Protein AF-A0A9D7S2J0-F1 (afdb_monomer_lite)

Secondary structure (DSSP, 8-state):
-HHHHHHHHHHHHHHHSS---SSHHHHHHHHHHHHHHHTT-SS--HHHHHHHHHHHHHHHHHHH--EEEEETTEEEEEEETTEEE-HHHHHHHHHHHTTGGG--HHHHHHHHHHHHHHHHHHHHHT----------PPPPPPPPP--S--PPPPPP-HHHHHHHHHHHHHHHHHHHH--HHHHHTTPPPPPTT--TTSTTHHHHHTHHHHHHH-----EEEEEE-GGGGS--SS---EEEEE---GGGTT-HHHHHHHHHHHHHHHTS------TT-----

Radius of gyration: 26.83 Å; chains: 1; bounding box: 64×54×73 Å

pLDDT: mean 85.38, std 17.08, range [31.39, 98.31]

Structure (mmCIF, N/CA/C/O backbone):
data_AF-A0A9D7S2J0-F1
#
_entry.id   AF-A0A9D7S2J0-F1
#
loop_
_atom_site.group_PDB
_atom_site.id
_atom_site.type_symbol
_atom_site.label_atom_id
_atom_site.label_alt_id
_atom_site.label_comp_id
_atom_site.label_asym_id
_atom_site.label_entity_id
_atom_site.label_seq_id
_atom_site.pdbx_PDB_ins_code
_atom_site.Cartn_x
_atom_site.Cartn_y
_atom_site.Cartn_z
_atom_site.occupancy
_atom_site.B_iso_or_equiv
_atom_site.auth_seq_id
_atom_site.auth_comp_id
_atom_site.auth_asym_id
_atom_site.auth_atom_id
_atom_site.pdbx_PDB_model_num
ATOM 1 N N . MET A 1 1 ? 21.327 -16.658 -13.630 1.00 93.31 1 MET A N 1
ATOM 2 C CA . MET A 1 1 ? 20.469 -15.521 -13.223 1.00 93.31 1 MET A CA 1
ATOM 3 C C . MET A 1 1 ? 19.115 -15.512 -13.921 1.00 93.31 1 MET A C 1
ATOM 5 O O . MET A 1 1 ? 18.129 -15.547 -13.208 1.00 93.31 1 MET A O 1
ATOM 9 N N . ALA A 1 2 ? 19.028 -15.544 -15.259 1.00 91.69 2 ALA A N 1
ATOM 10 C CA . ALA A 1 2 ? 17.732 -15.547 -15.961 1.00 91.69 2 ALA A CA 1
ATOM 11 C C . ALA A 1 2 ? 16.779 -16.682 -15.521 1.00 91.69 2 ALA A C 1
ATOM 13 O O . ALA A 1 2 ? 15.632 -16.415 -15.193 1.00 91.69 2 ALA A O 1
ATOM 14 N N . ALA A 1 3 ? 17.272 -17.924 -15.410 1.00 95.38 3 ALA A N 1
ATOM 15 C CA . ALA A 1 3 ? 16.466 -19.048 -14.912 1.00 95.38 3 ALA A CA 1
ATOM 16 C C . ALA A 1 3 ? 15.919 -18.810 -13.491 1.00 95.38 3 ALA A C 1
ATOM 18 O O . ALA A 1 3 ? 14.753 -19.051 -13.227 1.00 95.38 3 ALA A O 1
ATOM 19 N N . MET A 1 4 ? 16.731 -18.240 -12.597 1.00 95.00 4 MET A N 1
ATOM 20 C CA . MET A 1 4 ? 16.315 -17.916 -11.228 1.00 95.00 4 MET A CA 1
ATOM 21 C C . MET A 1 4 ? 15.268 -16.796 -11.180 1.00 95.00 4 MET A C 1
ATOM 23 O O . MET A 1 4 ? 14.369 -16.837 -10.345 1.00 95.00 4 MET A O 1
ATOM 27 N N . ALA A 1 5 ? 15.375 -15.804 -12.070 1.00 94.31 5 ALA A N 1
ATOM 28 C CA . ALA A 1 5 ? 14.368 -14.758 -12.209 1.00 94.31 5 ALA A CA 1
ATOM 29 C C . ALA A 1 5 ? 13.035 -15.340 -12.704 1.00 94.31 5 ALA A C 1
ATOM 31 O O . ALA A 1 5 ? 11.977 -14.969 -12.205 1.00 94.31 5 ALA A O 1
ATOM 32 N N . GLU A 1 6 ? 13.086 -16.283 -13.643 1.00 96.12 6 GLU A N 1
ATOM 33 C CA . GLU A 1 6 ? 11.915 -17.002 -14.145 1.00 96.12 6 GLU A CA 1
ATOM 34 C C . GLU A 1 6 ? 11.274 -17.887 -13.065 1.00 96.12 6 GLU A C 1
ATOM 36 O O . GLU A 1 6 ? 10.067 -17.812 -12.848 1.00 96.12 6 GLU A O 1
ATOM 41 N N . ASP A 1 7 ? 12.073 -18.656 -12.322 1.00 96.44 7 ASP A N 1
ATOM 42 C CA . ASP A 1 7 ? 11.590 -19.488 -11.215 1.00 96.44 7 ASP A CA 1
ATOM 43 C C . ASP A 1 7 ? 10.928 -18.643 -10.121 1.00 96.44 7 ASP A C 1
ATOM 45 O O . ASP A 1 7 ? 9.863 -18.999 -9.611 1.00 96.44 7 ASP A O 1
ATOM 49 N N . PHE A 1 8 ? 11.524 -17.495 -9.781 1.00 96.62 8 PHE A N 1
ATOM 50 C CA . PHE A 1 8 ? 10.932 -16.561 -8.826 1.00 96.62 8 PHE A CA 1
ATOM 51 C C . PHE A 1 8 ? 9.618 -15.974 -9.351 1.00 96.62 8 PHE A C 1
ATOM 53 O O . PHE A 1 8 ? 8.646 -15.916 -8.603 1.00 96.62 8 PHE A O 1
ATOM 60 N N . ARG A 1 9 ? 9.551 -15.585 -10.632 1.00 96.38 9 ARG A N 1
ATOM 61 C CA . ARG A 1 9 ? 8.317 -15.071 -11.249 1.00 96.38 9 ARG A CA 1
ATOM 62 C C . ARG A 1 9 ? 7.202 -16.111 -11.263 1.00 96.38 9 ARG A C 1
ATOM 64 O O . ARG A 1 9 ? 6.078 -15.767 -10.919 1.00 96.38 9 ARG A O 1
ATOM 71 N N . ARG A 1 10 ? 7.510 -17.375 -11.563 1.00 96.25 10 ARG A N 1
ATOM 72 C CA . ARG A 1 10 ? 6.535 -18.477 -11.498 1.00 96.25 10 ARG A CA 1
ATOM 73 C C . ARG A 1 10 ? 6.043 -18.728 -10.080 1.00 96.25 10 ARG A C 1
ATOM 75 O O . ARG A 1 10 ? 4.847 -18.900 -9.877 1.00 96.25 10 ARG A O 1
ATOM 82 N N . ALA A 1 11 ? 6.945 -18.731 -9.099 1.00 94.19 11 ALA A N 1
ATOM 83 C CA . ALA A 1 11 ? 6.562 -18.871 -7.697 1.00 94.19 11 ALA A CA 1
ATOM 84 C C . ALA A 1 11 ? 5.676 -17.700 -7.237 1.00 94.19 11 ALA A C 1
ATOM 86 O O . ALA A 1 11 ? 4.666 -17.914 -6.572 1.00 94.19 11 ALA A O 1
ATOM 87 N N . PHE A 1 12 ? 6.021 -16.477 -7.645 1.00 93.31 12 PHE A N 1
ATOM 88 C CA . PHE A 1 12 ? 5.246 -15.271 -7.372 1.00 93.31 12 PHE A CA 1
ATOM 89 C C . PHE A 1 12 ? 3.852 -15.321 -8.014 1.00 93.31 12 PHE A C 1
ATOM 91 O O . PHE A 1 12 ? 2.860 -15.065 -7.334 1.00 93.31 12 PHE A O 1
ATOM 98 N N . GLU A 1 13 ? 3.757 -15.699 -9.291 1.00 93.62 13 GLU A N 1
ATOM 99 C CA . GLU A 1 13 ? 2.486 -15.843 -10.011 1.00 93.62 13 GLU A CA 1
ATOM 100 C C . GLU A 1 13 ? 1.613 -16.938 -9.391 1.00 93.62 13 GLU A C 1
ATOM 102 O O . GLU A 1 13 ? 0.425 -16.721 -9.165 1.00 93.62 13 GLU A O 1
ATOM 107 N N . ALA A 1 14 ? 2.203 -18.079 -9.025 1.00 93.69 14 ALA A N 1
ATOM 108 C CA . ALA A 1 14 ? 1.492 -19.154 -8.340 1.00 93.69 14 ALA A CA 1
ATOM 109 C C . ALA A 1 14 ? 0.957 -18.725 -6.962 1.00 93.69 14 ALA A C 1
ATOM 111 O O . ALA A 1 14 ? -0.118 -19.167 -6.559 1.00 93.69 14 ALA A O 1
ATOM 112 N N . GLN A 1 15 ? 1.692 -17.870 -6.243 1.00 89.88 15 GLN A N 1
ATOM 113 C CA . GLN A 1 15 ? 1.309 -17.405 -4.911 1.00 89.88 15 GLN A CA 1
ATOM 114 C C . GLN A 1 15 ? 0.260 -16.285 -4.945 1.00 89.88 15 GLN A C 1
ATOM 116 O O . GLN A 1 15 ? -0.653 -16.295 -4.125 1.00 89.88 15 GLN A O 1
ATOM 121 N N . LEU A 1 16 ? 0.398 -15.315 -5.852 1.00 87.31 16 LEU A N 1
ATOM 122 C CA . LEU A 1 16 ? -0.403 -14.082 -5.851 1.00 87.31 16 LEU A CA 1
ATOM 123 C C . LEU A 1 16 ? -1.389 -13.976 -7.018 1.00 87.31 16 LEU A C 1
ATOM 125 O O . LEU A 1 16 ? -2.103 -12.983 -7.118 1.00 87.31 16 LEU A O 1
ATOM 129 N N . GLY A 1 17 ? -1.416 -14.952 -7.928 1.00 91.25 17 GLY A N 1
ATOM 130 C CA . GLY A 1 17 ? -2.332 -14.963 -9.071 1.00 91.25 17 GLY A CA 1
ATOM 131 C C . GLY A 1 17 ? -2.115 -13.818 -10.064 1.00 91.25 17 GLY A C 1
ATOM 132 O O . GLY A 1 17 ? -3.009 -13.514 -10.849 1.00 91.25 17 GLY A O 1
ATOM 133 N N . ARG A 1 18 ? -0.952 -13.154 -10.028 1.00 90.88 18 ARG A N 1
ATOM 134 C CA . ARG A 1 18 ? -0.606 -12.044 -10.924 1.00 90.88 18 ARG A CA 1
ATOM 135 C C . ARG A 1 18 ? 0.824 -12.161 -11.431 1.00 90.88 18 ARG A C 1
ATOM 137 O O . ARG A 1 18 ? 1.724 -12.565 -10.696 1.00 90.88 18 ARG A O 1
ATOM 144 N N . GLN A 1 19 ? 1.038 -11.744 -12.673 1.00 95.38 19 GLN A N 1
ATOM 145 C CA . GLN A 1 19 ? 2.369 -11.702 -13.270 1.00 95.38 19 GLN A CA 1
ATOM 146 C C . GLN A 1 19 ? 3.177 -10.522 -12.737 1.00 95.38 19 GLN A C 1
ATOM 148 O O . GLN A 1 19 ? 2.644 -9.436 -12.508 1.00 95.38 19 GLN A O 1
ATOM 153 N N . LEU A 1 20 ? 4.481 -10.736 -12.562 1.00 95.69 20 LEU A N 1
ATOM 154 C CA . LEU A 1 20 ? 5.422 -9.693 -12.177 1.00 95.69 20 LEU A CA 1
ATOM 155 C C . LEU A 1 20 ? 5.945 -8.980 -13.438 1.00 95.69 20 LEU A C 1
ATOM 157 O O . LEU A 1 20 ? 6.642 -9.620 -14.235 1.00 95.69 20 LEU A O 1
ATOM 161 N N . PRO A 1 21 ? 5.637 -7.684 -13.644 1.00 95.38 21 PRO A N 1
ATOM 162 C CA . PRO A 1 21 ? 6.071 -6.961 -14.836 1.00 95.38 21 PRO A CA 1
ATOM 163 C C . PRO A 1 21 ? 7.598 -6.868 -14.943 1.00 95.38 21 PRO A C 1
ATOM 165 O O . PRO A 1 21 ? 8.304 -6.800 -13.938 1.00 95.38 21 PRO A O 1
ATOM 168 N N . CYS A 1 22 ? 8.121 -6.802 -16.170 1.00 95.31 22 CYS A N 1
ATOM 169 C CA . CYS A 1 22 ? 9.553 -6.608 -16.437 1.00 95.31 22 CYS A CA 1
ATOM 170 C C . CYS A 1 22 ? 9.899 -5.142 -16.769 1.00 95.31 22 CYS A C 1
ATOM 172 O O . CYS A 1 22 ? 10.672 -4.871 -17.691 1.00 95.31 22 CYS A O 1
ATOM 174 N N . ASP A 1 23 ? 9.296 -4.196 -16.053 1.00 96.38 23 ASP A N 1
ATOM 175 C CA . ASP A 1 23 ? 9.414 -2.752 -16.270 1.00 96.38 23 ASP A CA 1
ATOM 176 C C . ASP A 1 23 ? 9.533 -1.987 -14.933 1.00 96.38 23 ASP A C 1
ATOM 178 O O . ASP A 1 23 ? 9.795 -2.572 -13.880 1.00 96.38 23 ASP A O 1
ATOM 182 N N . GLY A 1 24 ? 9.342 -0.663 -14.964 1.00 94.75 24 GLY A N 1
ATOM 183 C CA . GLY A 1 24 ? 9.359 0.166 -13.754 1.00 94.75 24 GLY A CA 1
ATOM 184 C C . GLY A 1 24 ? 8.257 -0.177 -12.739 1.00 94.75 24 GLY A C 1
ATOM 185 O O . GLY A 1 24 ? 8.467 0.009 -11.542 1.00 94.75 24 GLY A O 1
ATOM 186 N N . ASN A 1 25 ? 7.113 -0.721 -13.171 1.00 95.38 25 ASN A N 1
ATOM 187 C CA . ASN A 1 25 ? 6.085 -1.210 -12.246 1.00 95.38 25 ASN A CA 1
ATOM 188 C C . ASN A 1 25 ? 6.559 -2.484 -11.545 1.00 95.38 25 ASN A C 1
ATOM 190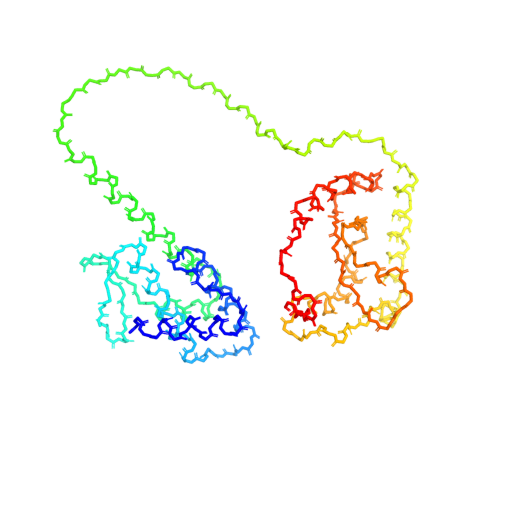 O O . ASN A 1 25 ? 6.343 -2.632 -10.345 1.00 95.38 25 ASN A O 1
ATOM 194 N N . GLY A 1 26 ? 7.275 -3.353 -12.265 1.00 97.00 26 GLY A N 1
ATOM 195 C CA . GLY A 1 26 ? 7.953 -4.514 -11.690 1.00 97.00 26 GLY A CA 1
ATOM 196 C C . GLY A 1 26 ? 8.851 -4.143 -10.511 1.00 97.00 26 GLY A C 1
ATOM 197 O O . GLY A 1 26 ? 8.784 -4.779 -9.464 1.00 97.00 26 GLY A O 1
ATOM 198 N N . VAL A 1 27 ? 9.622 -3.057 -10.638 1.00 97.81 27 VAL A N 1
ATOM 199 C CA . VAL A 1 27 ? 10.486 -2.554 -9.555 1.00 97.81 27 VAL A CA 1
ATOM 200 C C . VAL A 1 27 ? 9.681 -2.161 -8.318 1.00 97.81 27 VAL A C 1
ATOM 202 O O . VAL A 1 27 ? 10.035 -2.574 -7.218 1.00 97.81 27 VAL A O 1
ATOM 205 N N . ARG A 1 28 ? 8.572 -1.432 -8.483 1.00 96.31 28 ARG A N 1
ATOM 206 C CA . ARG A 1 28 ? 7.704 -1.039 -7.357 1.00 96.31 28 ARG A CA 1
ATOM 207 C C . ARG A 1 28 ? 7.085 -2.245 -6.657 1.00 96.31 28 ARG A C 1
ATOM 209 O O . ARG A 1 28 ? 7.010 -2.271 -5.433 1.00 96.31 28 ARG A O 1
ATOM 216 N N . VAL A 1 29 ? 6.685 -3.262 -7.423 1.00 95.75 29 VAL A N 1
ATOM 217 C CA . VAL A 1 29 ? 6.179 -4.518 -6.856 1.00 95.75 29 VAL A CA 1
ATOM 218 C C . VAL A 1 29 ? 7.272 -5.222 -6.047 1.00 95.75 29 VAL A C 1
ATOM 220 O O . VAL A 1 29 ? 6.995 -5.686 -4.946 1.00 95.75 29 VAL A O 1
ATOM 223 N N . LEU A 1 30 ? 8.522 -5.255 -6.529 1.00 97.31 30 LEU A N 1
ATOM 224 C CA . LEU A 1 30 ? 9.644 -5.807 -5.758 1.00 97.31 30 LEU A CA 1
ATOM 225 C C . LEU A 1 30 ? 9.880 -5.053 -4.441 1.00 97.31 30 LEU A C 1
ATOM 227 O O . LEU A 1 30 ? 10.144 -5.689 -3.425 1.00 97.31 30 LEU A O 1
ATOM 231 N N . GLU A 1 31 ? 9.769 -3.724 -4.431 1.00 97.00 31 GLU A N 1
ATOM 232 C CA . GLU A 1 31 ? 9.897 -2.927 -3.202 1.00 97.00 31 GLU A CA 1
ATOM 233 C C . GLU A 1 31 ? 8.799 -3.235 -2.194 1.00 97.00 31 GLU A C 1
ATOM 235 O O . GLU A 1 31 ? 9.093 -3.424 -1.017 1.00 97.00 31 GLU A O 1
ATOM 240 N N . GLN A 1 32 ? 7.553 -3.332 -2.661 1.00 94.81 32 GLN A N 1
ATOM 241 C CA . GLN A 1 32 ? 6.427 -3.707 -1.815 1.00 94.81 32 GLN A CA 1
ATOM 242 C C . GLN A 1 32 ? 6.664 -5.078 -1.165 1.00 94.81 32 GLN A C 1
ATOM 244 O O . GLN A 1 32 ? 6.503 -5.211 0.044 1.00 94.81 32 GLN A O 1
ATOM 249 N N . ILE A 1 33 ? 7.135 -6.066 -1.937 1.00 95.38 33 ILE A N 1
ATOM 250 C CA . ILE A 1 33 ? 7.490 -7.391 -1.408 1.00 95.38 33 ILE A CA 1
ATOM 251 C C . ILE A 1 33 ? 8.573 -7.278 -0.325 1.00 95.38 33 ILE A C 1
ATOM 253 O O . ILE A 1 33 ? 8.477 -7.945 0.702 1.00 95.38 33 ILE A O 1
ATOM 257 N N . ILE A 1 34 ? 9.614 -6.463 -0.537 1.00 95.88 34 ILE A N 1
ATOM 258 C CA . ILE A 1 34 ? 10.685 -6.273 0.455 1.00 95.88 34 ILE A CA 1
ATOM 259 C C . ILE A 1 34 ? 10.117 -5.688 1.751 1.00 95.88 34 ILE A C 1
ATOM 261 O O . ILE A 1 34 ? 10.395 -6.219 2.823 1.00 95.88 34 ILE A O 1
ATOM 265 N N . GLU A 1 35 ? 9.315 -4.625 1.667 1.00 94.25 35 GLU A N 1
ATOM 266 C CA . GLU A 1 35 ? 8.750 -3.969 2.852 1.00 94.25 35 GLU A CA 1
ATOM 267 C C . GLU A 1 35 ? 7.781 -4.889 3.609 1.00 94.25 35 GLU A C 1
ATOM 269 O O . GLU A 1 35 ? 7.890 -5.018 4.827 1.00 94.25 35 GLU A O 1
ATOM 274 N N . GLU A 1 36 ? 6.892 -5.596 2.906 1.00 91.88 36 GLU A N 1
ATOM 275 C CA . GLU A 1 36 ? 5.956 -6.549 3.517 1.00 91.88 36 GLU A CA 1
ATOM 276 C C . GLU A 1 36 ? 6.683 -7.682 4.246 1.00 91.88 36 GLU A C 1
ATOM 278 O O . GLU A 1 36 ? 6.297 -8.086 5.343 1.00 91.88 36 GLU A O 1
ATOM 283 N N . GLN A 1 37 ? 7.748 -8.208 3.646 1.00 94.38 37 GLN A N 1
ATOM 284 C CA . GLN A 1 37 ? 8.466 -9.357 4.186 1.00 94.38 37 GLN A CA 1
ATOM 285 C C . GLN A 1 37 ? 9.434 -8.955 5.301 1.00 94.38 37 GLN A C 1
ATOM 287 O O . GLN A 1 37 ? 9.651 -9.742 6.222 1.00 94.38 37 GLN A O 1
ATOM 292 N N . ARG A 1 38 ? 9.940 -7.717 5.306 1.00 94.69 38 ARG A N 1
ATOM 293 C CA . ARG A 1 38 ? 10.741 -7.198 6.422 1.00 94.69 38 ARG A CA 1
ATOM 294 C C . ARG A 1 38 ? 9.939 -7.072 7.719 1.00 94.69 38 ARG A C 1
ATOM 296 O O . ARG A 1 38 ? 10.498 -7.195 8.800 1.00 94.69 38 ARG A O 1
ATOM 303 N N . LEU A 1 39 ? 8.624 -6.868 7.626 1.00 89.75 39 LEU A N 1
ATOM 304 C CA . LEU A 1 39 ? 7.738 -6.904 8.795 1.00 89.75 39 LEU A CA 1
ATOM 305 C C . LEU A 1 39 ? 7.526 -8.328 9.333 1.00 89.75 39 LEU A C 1
ATOM 307 O O . LEU A 1 39 ? 7.147 -8.494 10.489 1.00 89.75 39 LEU A O 1
ATOM 311 N N . GLN A 1 40 ? 7.746 -9.350 8.501 1.00 89.75 40 GLN A N 1
ATOM 312 C CA . GLN A 1 40 ? 7.521 -10.756 8.849 1.00 89.75 40 GLN A CA 1
ATOM 313 C C . GLN A 1 40 ? 8.791 -11.463 9.329 1.00 89.75 40 GLN A C 1
ATOM 315 O O . GLN A 1 40 ? 8.701 -12.394 10.127 1.00 89.75 40 GLN A O 1
ATOM 320 N N . PHE A 1 41 ? 9.959 -11.042 8.847 1.00 91.81 41 PHE A N 1
ATOM 321 C CA . PHE A 1 41 ? 11.231 -11.700 9.116 1.00 91.81 41 PHE A CA 1
ATOM 322 C C . PHE A 1 41 ? 12.266 -10.710 9.645 1.00 91.81 41 PHE A C 1
ATOM 324 O O . PHE A 1 41 ? 12.530 -9.686 9.021 1.00 91.81 41 PHE A O 1
ATOM 331 N N . GLU A 1 42 ? 12.919 -11.071 10.751 1.00 90.25 42 GLU A N 1
ATOM 332 C CA . GLU A 1 42 ? 14.047 -10.309 11.304 1.00 90.25 42 GLU A CA 1
ATOM 333 C C . GLU A 1 42 ? 15.243 -10.284 10.335 1.00 90.25 42 GLU A C 1
ATOM 335 O O . GLU A 1 42 ? 15.904 -9.261 10.179 1.00 90.25 42 GLU A O 1
ATOM 340 N N . ALA A 1 43 ? 15.471 -11.391 9.617 1.00 94.19 43 ALA A N 1
ATOM 341 C CA . ALA A 1 43 ? 16.491 -11.515 8.581 1.00 94.19 43 ALA A CA 1
ATOM 342 C C . ALA A 1 43 ? 15.900 -12.105 7.288 1.00 94.19 43 ALA A C 1
ATOM 344 O O . ALA A 1 43 ? 15.058 -13.006 7.346 1.00 94.19 43 ALA A O 1
ATOM 345 N N . PRO A 1 44 ? 16.343 -11.646 6.106 1.00 94.38 44 PRO A N 1
ATOM 346 C CA . PRO A 1 44 ? 15.764 -12.084 4.847 1.00 94.38 44 PRO A CA 1
ATOM 347 C C . PRO A 1 44 ? 16.150 -13.529 4.498 1.00 94.38 44 PRO A C 1
ATOM 349 O O . PRO A 1 44 ? 17.339 -13.866 4.510 1.00 94.38 44 PRO A O 1
ATOM 352 N N . PRO A 1 45 ? 15.203 -14.380 4.056 1.00 95.94 45 PRO A N 1
ATOM 353 C CA . PRO A 1 45 ? 15.544 -15.680 3.491 1.00 95.94 45 PRO A CA 1
ATOM 354 C C . PRO A 1 45 ? 16.454 -15.518 2.261 1.00 95.94 45 PRO A C 1
ATOM 356 O O . PRO A 1 45 ? 16.083 -14.865 1.283 1.00 95.94 45 PRO A O 1
ATOM 359 N N . GLN A 1 46 ? 17.631 -16.154 2.256 1.00 95.62 46 GLN A N 1
ATOM 360 C CA . GLN A 1 46 ? 18.630 -15.986 1.185 1.00 95.62 46 GLN A CA 1
ATOM 361 C C . GLN A 1 46 ? 18.059 -16.260 -0.218 1.00 95.62 46 GLN A C 1
ATOM 363 O O . GLN A 1 46 ? 18.305 -15.502 -1.156 1.00 95.62 46 GLN A O 1
ATOM 368 N N . LYS A 1 47 ? 17.238 -17.310 -0.360 1.00 95.62 47 LYS A N 1
ATOM 369 C CA . LYS A 1 47 ? 16.573 -17.660 -1.627 1.00 95.62 47 LYS A CA 1
ATOM 370 C C . LYS A 1 47 ? 15.666 -16.535 -2.139 1.00 95.62 47 LYS A C 1
ATOM 372 O O . LYS A 1 47 ? 15.592 -16.308 -3.344 1.00 95.62 47 LYS A O 1
ATOM 377 N N . MET A 1 48 ? 15.005 -15.821 -1.230 1.00 95.88 48 MET A N 1
ATOM 378 C CA . MET A 1 48 ? 14.133 -14.699 -1.559 1.00 95.88 48 MET A CA 1
ATOM 379 C C . MET A 1 48 ? 14.945 -13.493 -2.044 1.00 95.88 48 MET A C 1
ATOM 381 O O . MET A 1 48 ? 14.637 -12.958 -3.108 1.00 95.88 48 MET A O 1
ATOM 385 N N . LEU A 1 49 ? 16.023 -13.120 -1.339 1.00 96.81 49 LEU A N 1
ATOM 386 C CA . LEU A 1 49 ? 16.923 -12.049 -1.793 1.00 96.81 49 LEU A CA 1
ATOM 387 C C . LEU A 1 49 ? 17.481 -12.332 -3.183 1.00 96.81 49 LEU A C 1
ATOM 389 O O . LEU A 1 49 ? 17.467 -11.456 -4.044 1.00 96.81 49 LEU A O 1
ATOM 393 N N . MET A 1 50 ? 17.952 -13.561 -3.410 1.00 97.12 50 MET A N 1
ATOM 394 C CA . MET A 1 50 ? 18.497 -13.966 -4.703 1.00 97.12 50 MET A CA 1
ATOM 395 C C . MET A 1 50 ? 17.444 -13.907 -5.814 1.00 97.12 50 MET A C 1
ATOM 397 O O . MET A 1 50 ? 17.749 -13.432 -6.907 1.00 97.12 50 MET A O 1
ATOM 401 N N . GLY A 1 51 ? 16.207 -14.330 -5.536 1.00 97.31 51 GLY A N 1
ATOM 402 C CA . GLY A 1 51 ? 15.096 -14.247 -6.484 1.00 97.31 51 GLY A CA 1
ATOM 403 C C . GLY A 1 51 ? 14.747 -12.807 -6.864 1.00 97.31 51 GLY A C 1
ATOM 404 O O . GLY A 1 51 ? 14.729 -12.472 -8.048 1.00 97.31 51 GLY A O 1
ATOM 405 N N . ILE A 1 52 ? 14.576 -11.926 -5.873 1.00 97.69 52 ILE A N 1
ATOM 406 C CA . ILE A 1 52 ? 14.306 -10.495 -6.097 1.00 97.69 52 ILE A CA 1
ATOM 407 C C . ILE A 1 52 ? 15.462 -9.839 -6.861 1.00 97.69 52 ILE A C 1
ATOM 409 O O . ILE A 1 52 ? 15.237 -9.115 -7.831 1.00 97.69 52 ILE A O 1
ATOM 413 N N . ALA A 1 53 ? 16.707 -10.128 -6.476 1.00 97.94 53 ALA A N 1
ATOM 414 C CA . ALA A 1 53 ? 17.896 -9.619 -7.152 1.00 97.94 53 ALA A CA 1
ATOM 415 C C . ALA A 1 53 ? 17.989 -10.095 -8.612 1.00 97.94 53 ALA A C 1
ATOM 417 O O . ALA A 1 53 ? 18.382 -9.324 -9.491 1.00 97.94 53 ALA A O 1
ATOM 418 N N . ALA A 1 54 ? 17.613 -11.347 -8.889 1.00 97.94 54 ALA A N 1
ATOM 419 C CA . ALA A 1 54 ? 17.585 -11.889 -10.241 1.00 97.94 54 ALA A CA 1
ATOM 420 C C . ALA A 1 54 ? 16.543 -11.185 -11.117 1.00 97.94 54 ALA A C 1
ATOM 422 O O . ALA A 1 54 ? 16.877 -10.793 -12.236 1.00 97.94 54 ALA A O 1
ATOM 423 N N . VAL A 1 55 ? 15.329 -10.957 -10.601 1.00 98.12 55 VAL A N 1
ATOM 424 C CA . VAL A 1 55 ? 14.290 -10.207 -11.325 1.00 98.12 55 VAL A CA 1
ATOM 425 C C . VAL A 1 55 ? 14.708 -8.758 -11.550 1.00 98.12 55 VAL A C 1
ATOM 427 O O . VAL A 1 55 ? 14.588 -8.264 -12.669 1.00 98.12 55 VAL A O 1
ATOM 430 N N . LEU A 1 56 ? 15.252 -8.079 -10.535 1.00 98.31 56 LEU A N 1
ATOM 431 C CA . LEU A 1 56 ? 15.749 -6.711 -10.688 1.00 98.31 56 LEU A CA 1
ATOM 432 C C . LEU A 1 56 ? 16.813 -6.632 -11.788 1.00 98.31 56 LEU A C 1
ATOM 434 O O . LEU A 1 56 ? 16.744 -5.768 -12.658 1.00 98.31 56 LEU A O 1
ATOM 438 N N . GLY A 1 57 ? 17.785 -7.545 -11.786 1.00 98.00 57 GLY A N 1
ATOM 439 C CA . GLY A 1 57 ? 18.794 -7.579 -12.838 1.00 98.00 57 GLY A CA 1
ATOM 440 C C . GLY A 1 57 ? 18.204 -7.874 -14.220 1.00 98.00 57 GLY A C 1
ATOM 441 O O . GLY A 1 57 ? 18.614 -7.251 -15.194 1.00 98.00 57 GLY A O 1
ATOM 442 N N . GLU A 1 58 ? 17.199 -8.749 -14.320 1.00 97.94 58 GLU A N 1
ATOM 443 C CA . GLU A 1 58 ? 16.486 -9.000 -15.578 1.00 97.94 58 GLU A CA 1
ATOM 444 C C . GLU A 1 58 ? 15.742 -7.753 -16.085 1.00 97.94 58 GLU A C 1
ATOM 446 O O . GLU A 1 58 ? 15.830 -7.433 -17.272 1.00 97.94 58 GLU A O 1
ATOM 451 N N . ILE A 1 59 ? 15.080 -7.010 -15.195 1.00 97.94 59 ILE A N 1
ATOM 452 C CA . ILE A 1 59 ? 14.455 -5.720 -15.512 1.00 97.94 59 ILE A CA 1
ATOM 453 C C . ILE A 1 59 ? 15.505 -4.751 -16.075 1.00 97.94 59 ILE A C 1
ATOM 455 O O . ILE A 1 59 ? 15.281 -4.137 -17.117 1.00 97.94 59 ILE A O 1
ATOM 459 N N . LEU A 1 60 ? 16.673 -4.642 -15.436 1.00 97.69 60 LEU A N 1
ATOM 460 C CA . LEU A 1 60 ? 17.743 -3.741 -15.876 1.00 97.69 60 LEU A CA 1
ATOM 461 C C . LEU A 1 60 ? 18.332 -4.141 -17.240 1.00 97.69 60 LEU A C 1
ATOM 463 O O . LEU A 1 60 ? 18.610 -3.271 -18.068 1.00 97.69 60 LEU A O 1
ATOM 467 N N . VAL A 1 61 ? 18.480 -5.442 -17.499 1.00 97.25 61 VAL A N 1
ATOM 468 C CA . VAL A 1 61 ? 18.909 -5.979 -18.802 1.00 97.25 61 VAL A CA 1
ATOM 469 C C . VAL A 1 61 ? 17.899 -5.623 -19.892 1.00 97.25 61 VAL A C 1
ATOM 471 O O . VAL A 1 61 ? 18.283 -5.061 -20.915 1.00 97.25 61 VAL A O 1
ATOM 474 N N . ARG A 1 62 ? 16.607 -5.890 -19.664 1.00 96.75 62 ARG A N 1
ATOM 475 C CA . ARG A 1 62 ? 15.550 -5.667 -20.664 1.00 96.75 62 ARG A CA 1
ATOM 476 C C . ARG A 1 62 ? 15.290 -4.184 -20.937 1.00 96.75 62 ARG A C 1
ATOM 478 O O . ARG A 1 62 ? 15.099 -3.811 -22.087 1.00 96.75 62 ARG A O 1
ATOM 485 N N . GLN A 1 63 ? 15.280 -3.346 -19.900 1.00 96.94 63 GLN A N 1
ATOM 486 C CA . GLN A 1 63 ? 14.896 -1.932 -20.018 1.00 96.94 63 GLN A CA 1
ATOM 487 C C . GLN A 1 63 ? 16.044 -1.023 -20.468 1.00 96.94 63 GLN A C 1
ATOM 489 O O . GLN A 1 63 ? 15.801 -0.001 -21.104 1.00 96.94 63 GLN A O 1
ATOM 494 N N . PHE A 1 64 ? 17.292 -1.370 -20.143 1.00 96.19 64 PHE A N 1
ATOM 495 C CA . PHE A 1 64 ? 18.440 -0.483 -20.369 1.00 96.19 64 PHE A CA 1
ATOM 496 C C . PHE A 1 64 ? 19.580 -1.125 -21.166 1.00 96.19 64 PHE A C 1
ATOM 498 O O . PHE A 1 64 ? 20.658 -0.533 -21.257 1.00 96.19 64 PHE A O 1
ATOM 505 N N . GLY A 1 65 ? 19.371 -2.327 -21.714 1.00 95.69 65 GLY A N 1
ATOM 506 C CA . GLY A 1 65 ? 20.386 -3.045 -22.486 1.00 95.69 65 GLY A CA 1
ATOM 507 C C . GLY A 1 65 ? 21.604 -3.460 -21.657 1.00 95.69 65 GLY A C 1
ATOM 508 O O . GLY A 1 65 ? 22.707 -3.554 -22.190 1.00 95.69 65 GLY A O 1
ATOM 509 N N . ALA A 1 66 ? 21.437 -3.658 -20.344 1.00 96.81 66 ALA A N 1
ATOM 510 C CA . ALA A 1 66 ? 22.524 -4.131 -19.492 1.00 96.81 66 ALA A CA 1
ATOM 511 C C . ALA A 1 66 ? 22.916 -5.578 -19.839 1.00 96.81 66 ALA A C 1
ATOM 513 O O . ALA A 1 66 ? 22.142 -6.330 -20.425 1.00 96.81 66 ALA A O 1
ATOM 514 N N . THR A 1 67 ? 24.106 -6.001 -19.421 1.00 97.62 67 THR A N 1
ATOM 515 C CA . THR A 1 67 ? 24.591 -7.380 -19.584 1.00 97.62 67 THR A CA 1
ATOM 516 C C . THR A 1 67 ? 24.977 -7.975 -18.241 1.00 97.62 67 THR A C 1
ATOM 518 O O . THR A 1 67 ? 25.569 -7.299 -17.399 1.00 97.62 67 THR A O 1
ATOM 521 N N . TRP A 1 68 ? 24.640 -9.246 -18.023 1.00 97.94 68 TRP A N 1
ATOM 522 C CA . TRP A 1 68 ? 25.093 -9.969 -16.839 1.00 97.94 68 TRP A CA 1
ATOM 523 C C . TRP A 1 68 ? 26.599 -10.220 -16.918 1.00 97.94 68 TRP A C 1
ATOM 525 O O . TRP A 1 68 ? 27.102 -10.685 -17.939 1.00 97.94 68 TRP A O 1
ATOM 535 N N . ILE A 1 69 ? 27.303 -9.946 -15.823 1.00 97.50 69 ILE A N 1
ATOM 536 C CA . ILE A 1 69 ? 28.722 -10.255 -15.647 1.00 97.50 69 ILE A CA 1
ATOM 537 C C . ILE A 1 69 ? 28.946 -10.937 -14.297 1.00 97.50 69 ILE A C 1
ATOM 539 O O . ILE A 1 69 ? 28.214 -10.693 -13.332 1.00 97.50 69 ILE A O 1
ATOM 543 N N . SER A 1 70 ? 29.974 -11.780 -14.221 1.00 96.38 70 SER A N 1
ATOM 544 C CA . SER A 1 70 ? 30.449 -12.314 -12.944 1.00 96.38 70 SER A CA 1
ATOM 545 C C . SER A 1 70 ? 31.146 -11.212 -12.143 1.00 96.38 70 SER A C 1
ATOM 547 O O . SER A 1 70 ? 31.912 -10.420 -12.690 1.00 96.38 70 SER A O 1
ATOM 549 N N . HIS A 1 71 ? 30.873 -11.165 -10.845 1.00 94.31 71 HIS A N 1
ATOM 550 C CA . HIS A 1 71 ? 31.456 -10.249 -9.867 1.00 94.31 71 HIS A CA 1
ATOM 551 C C . HIS A 1 71 ? 32.013 -11.071 -8.695 1.00 94.31 71 HIS A C 1
ATOM 553 O O . HIS A 1 71 ? 31.588 -12.209 -8.499 1.00 94.31 71 HIS A O 1
ATOM 559 N N . LYS A 1 72 ? 32.948 -10.523 -7.904 1.00 91.69 72 LYS A N 1
ATOM 560 C CA . LYS A 1 72 ? 33.630 -11.295 -6.843 1.00 91.69 72 LYS A CA 1
ATOM 561 C C . LYS A 1 72 ? 32.646 -11.939 -5.844 1.00 91.69 72 LYS A C 1
ATOM 563 O O . LYS A 1 72 ? 32.882 -13.049 -5.390 1.00 91.69 72 LYS A O 1
ATOM 568 N N . ASP A 1 73 ? 31.524 -11.261 -5.592 1.00 87.50 73 ASP A N 1
ATOM 569 C CA . ASP A 1 73 ? 30.486 -11.668 -4.633 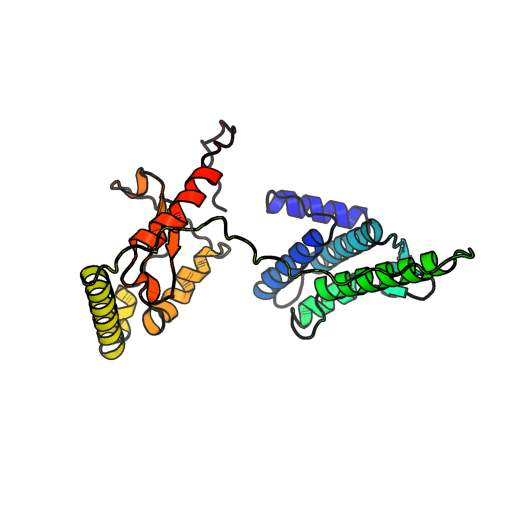1.00 87.50 73 ASP A CA 1
ATOM 570 C C . ASP A 1 73 ? 29.191 -12.158 -5.317 1.00 87.50 73 ASP A C 1
ATOM 572 O O . ASP A 1 73 ? 28.114 -12.148 -4.722 1.00 87.50 73 ASP A O 1
ATOM 576 N N . GLY A 1 74 ? 29.257 -12.551 -6.596 1.00 92.38 74 GLY A N 1
ATOM 577 C CA . GLY A 1 74 ? 28.117 -13.113 -7.323 1.00 92.38 74 GLY A CA 1
ATOM 578 C C . GLY A 1 74 ? 27.954 -12.547 -8.729 1.00 92.38 74 GLY A C 1
ATOM 579 O O . GLY A 1 74 ? 28.831 -12.689 -9.577 1.00 92.38 74 GLY A O 1
ATOM 580 N N . TYR A 1 75 ? 26.802 -11.934 -9.002 1.00 96.75 75 TYR A N 1
ATOM 581 C CA . TYR A 1 75 ? 26.449 -11.444 -10.335 1.00 96.75 75 TYR A CA 1
ATOM 582 C C . TYR A 1 75 ? 26.137 -9.953 -10.308 1.00 96.75 75 TYR A C 1
ATOM 584 O O . TYR A 1 75 ? 25.415 -9.472 -9.433 1.00 96.75 75 TYR A O 1
ATOM 592 N N . ALA A 1 76 ? 26.637 -9.237 -11.309 1.00 97.44 76 ALA A N 1
ATOM 593 C CA . ALA A 1 76 ? 26.328 -7.835 -11.542 1.00 97.44 76 ALA A CA 1
ATOM 594 C C . ALA A 1 76 ? 25.699 -7.649 -12.926 1.00 97.44 76 ALA A C 1
ATOM 596 O O . ALA A 1 76 ? 25.861 -8.479 -13.822 1.00 97.44 76 ALA A O 1
ATOM 597 N N . VAL A 1 77 ? 24.989 -6.539 -13.100 1.00 97.56 77 VAL A N 1
ATOM 598 C CA . VAL A 1 77 ? 24.544 -6.056 -14.406 1.00 97.56 77 VAL A CA 1
ATOM 599 C C . VAL A 1 77 ? 25.386 -4.850 -14.797 1.00 97.56 77 VAL A C 1
ATOM 601 O O . VAL A 1 77 ? 25.521 -3.899 -14.028 1.00 97.56 77 VAL A O 1
ATOM 604 N N . ARG A 1 78 ? 25.986 -4.897 -15.984 1.00 97.56 78 ARG A N 1
ATOM 605 C CA . ARG A 1 78 ? 26.860 -3.854 -16.525 1.00 97.56 78 ARG A CA 1
ATOM 606 C C . ARG A 1 78 ? 26.162 -3.133 -17.670 1.00 97.56 78 ARG A C 1
ATOM 608 O O . ARG A 1 78 ? 25.684 -3.785 -18.595 1.00 97.56 78 ARG A O 1
ATOM 615 N N . PHE A 1 79 ? 26.127 -1.806 -17.610 1.00 94.00 79 PHE A N 1
ATOM 616 C CA . PHE A 1 79 ? 25.529 -0.956 -18.645 1.00 94.00 79 PHE A CA 1
ATOM 617 C C . PHE A 1 79 ? 26.576 -0.471 -19.652 1.00 94.00 79 PHE A C 1
ATOM 619 O O . PHE A 1 79 ? 26.290 -0.420 -20.842 1.00 94.00 79 PHE A O 1
ATOM 626 N N . GLU A 1 80 ? 27.771 -0.117 -19.167 1.00 92.56 80 GLU A N 1
ATOM 627 C CA . GLU A 1 80 ? 28.905 0.457 -19.913 1.00 92.56 80 GLU A CA 1
ATOM 628 C C . GLU A 1 80 ? 30.229 0.005 -19.268 1.00 92.56 80 GLU A C 1
ATOM 630 O O . GLU A 1 80 ? 30.209 -0.628 -18.211 1.00 92.56 80 GLU A O 1
ATOM 635 N N . ALA A 1 81 ? 31.383 0.336 -19.865 1.00 85.12 81 ALA A N 1
ATOM 636 C CA . ALA A 1 81 ? 32.701 -0.121 -19.399 1.00 85.12 81 ALA A CA 1
ATOM 637 C C . ALA A 1 81 ? 32.944 0.123 -17.895 1.00 85.12 81 ALA A C 1
ATOM 639 O O . ALA A 1 81 ? 33.476 -0.754 -17.219 1.00 85.12 81 ALA A O 1
ATOM 640 N N . ASN A 1 82 ? 32.467 1.259 -17.370 1.00 86.81 82 ASN A N 1
ATOM 641 C CA . ASN A 1 82 ? 32.700 1.694 -15.988 1.00 86.81 82 ASN A CA 1
ATOM 642 C C . ASN A 1 82 ? 31.417 1.812 -15.145 1.00 86.81 82 ASN A C 1
ATOM 644 O O . ASN A 1 82 ? 31.448 2.388 -14.059 1.00 86.81 82 ASN A O 1
ATOM 648 N N . SER A 1 83 ? 30.273 1.308 -15.624 1.00 92.81 83 SER A N 1
ATOM 649 C CA . SER A 1 83 ? 28.999 1.422 -14.902 1.00 92.81 83 SER A CA 1
ATOM 650 C C . SER A 1 83 ? 28.311 0.074 -14.755 1.00 92.81 83 SER A C 1
ATOM 652 O O . SER A 1 83 ? 27.973 -0.586 -15.741 1.00 92.81 83 SER A O 1
ATOM 654 N N . GLY A 1 84 ? 28.061 -0.315 -13.507 1.00 95.62 84 GLY A N 1
ATOM 655 C CA . GLY A 1 84 ? 27.337 -1.529 -13.176 1.00 95.62 84 GLY A CA 1
ATOM 656 C C . GLY A 1 84 ? 26.607 -1.426 -11.846 1.00 95.62 84 GLY A C 1
ATOM 657 O O . GLY A 1 84 ? 26.824 -0.515 -11.046 1.00 95.62 84 GLY A O 1
ATOM 658 N N . VAL A 1 85 ? 25.708 -2.373 -11.632 1.00 97.06 85 VAL A N 1
ATOM 659 C CA . VAL A 1 85 ? 24.933 -2.537 -10.408 1.00 97.06 85 VAL A CA 1
ATOM 660 C C . VAL A 1 85 ? 25.052 -3.989 -9.985 1.00 97.06 85 VAL A C 1
ATOM 662 O O . VAL A 1 85 ? 24.914 -4.879 -10.816 1.00 97.06 85 VAL A O 1
ATOM 665 N N . VAL A 1 86 ? 25.265 -4.227 -8.694 1.00 97.50 86 VAL A N 1
ATOM 666 C CA . VAL A 1 86 ? 25.148 -5.552 -8.080 1.00 97.50 86 VAL A CA 1
ATOM 667 C C . VAL A 1 86 ? 23.733 -5.654 -7.496 1.00 97.50 86 VAL A C 1
ATOM 669 O O . VAL A 1 86 ? 23.474 -5.047 -6.453 1.00 97.50 86 VAL A O 1
ATOM 672 N N . PRO A 1 87 ? 22.772 -6.338 -8.156 1.00 97.56 87 PRO A N 1
ATOM 673 C CA . PRO A 1 87 ? 21.375 -6.313 -7.721 1.00 97.56 87 PRO A CA 1
ATOM 674 C C . PRO A 1 87 ? 21.188 -6.860 -6.303 1.00 97.56 87 PRO A C 1
ATOM 676 O O . PRO A 1 87 ? 20.406 -6.309 -5.537 1.00 97.56 87 PRO A O 1
ATOM 679 N N . LEU A 1 88 ? 21.955 -7.889 -5.928 1.00 97.19 88 LEU A N 1
ATOM 680 C CA . LEU A 1 88 ? 21.874 -8.506 -4.604 1.00 97.19 88 LEU A CA 1
ATOM 681 C C . LEU A 1 88 ? 22.223 -7.521 -3.482 1.00 97.19 88 LEU A C 1
ATOM 683 O O . LEU A 1 88 ? 21.466 -7.404 -2.525 1.00 97.19 88 LEU A O 1
ATOM 687 N N . GLU A 1 89 ? 23.309 -6.759 -3.628 1.00 96.44 89 GLU A N 1
ATOM 688 C CA . GLU A 1 89 ? 23.700 -5.737 -2.647 1.00 96.44 89 GLU A CA 1
ATOM 689 C C . GLU A 1 89 ? 22.655 -4.627 -2.521 1.00 96.44 89 GLU A C 1
ATOM 691 O O . GLU A 1 89 ? 22.453 -4.077 -1.439 1.00 96.44 89 GLU A O 1
ATOM 696 N N . ARG A 1 90 ? 21.985 -4.277 -3.625 1.00 96.62 90 ARG A N 1
ATOM 697 C CA . ARG A 1 90 ? 20.928 -3.258 -3.620 1.00 96.62 90 ARG A CA 1
ATOM 698 C C . ARG A 1 90 ? 19.697 -3.732 -2.865 1.00 96.62 90 ARG A C 1
ATOM 700 O O . ARG A 1 90 ? 19.209 -2.999 -2.012 1.00 96.62 90 ARG A O 1
ATOM 707 N N . VAL A 1 91 ? 19.247 -4.954 -3.140 1.00 97.06 91 VAL A N 1
ATOM 708 C CA . VAL A 1 91 ? 18.106 -5.565 -2.448 1.00 97.06 91 VAL A CA 1
ATOM 709 C C . VAL A 1 91 ? 18.420 -5.760 -0.963 1.00 97.06 91 VAL A C 1
ATOM 711 O O . VAL A 1 91 ? 17.610 -5.373 -0.128 1.00 97.06 91 VAL A O 1
ATOM 714 N N . ALA A 1 92 ? 19.607 -6.273 -0.622 1.00 96.31 92 ALA A N 1
ATOM 715 C CA . ALA A 1 92 ? 20.034 -6.441 0.768 1.00 96.31 92 ALA A CA 1
ATOM 716 C C . ALA A 1 92 ? 20.089 -5.099 1.517 1.00 96.31 92 ALA A C 1
ATOM 718 O O . ALA A 1 92 ? 19.544 -4.970 2.605 1.00 96.31 92 ALA A O 1
ATOM 719 N N . ARG A 1 93 ? 20.649 -4.050 0.899 1.00 95.69 93 ARG A N 1
ATOM 720 C CA . ARG A 1 93 ? 20.707 -2.718 1.516 1.00 95.69 93 ARG A CA 1
ATOM 721 C C . ARG A 1 93 ? 19.324 -2.119 1.765 1.00 95.69 93 ARG A C 1
ATOM 723 O O . ARG A 1 93 ? 19.140 -1.463 2.789 1.00 95.69 93 ARG A O 1
ATOM 730 N N . GLN A 1 94 ? 18.383 -2.294 0.835 1.00 96.12 94 GLN A N 1
ATOM 731 C CA . GLN A 1 94 ? 17.004 -1.860 1.056 1.00 96.12 94 GLN A CA 1
ATOM 732 C C . GLN A 1 94 ? 16.321 -2.706 2.129 1.00 96.12 94 GLN A C 1
ATOM 734 O O . GLN A 1 94 ? 15.550 -2.164 2.909 1.00 96.12 94 GLN A O 1
ATOM 739 N N . TRP A 1 95 ? 16.618 -4.002 2.217 1.00 96.38 95 TRP A N 1
ATOM 740 C CA . TRP A 1 95 ? 16.138 -4.807 3.331 1.00 96.38 95 TRP A CA 1
ATOM 741 C C . TRP A 1 95 ? 16.623 -4.228 4.664 1.00 96.38 95 TRP A C 1
ATOM 743 O O . TRP A 1 95 ? 15.807 -3.908 5.512 1.00 96.38 95 TRP A O 1
ATOM 753 N N . ASP A 1 96 ? 17.919 -3.978 4.831 1.00 94.75 96 ASP A N 1
ATOM 754 C CA . ASP A 1 96 ? 18.463 -3.531 6.122 1.00 94.75 96 ASP A CA 1
ATOM 755 C C . ASP A 1 96 ? 17.993 -2.126 6.538 1.00 94.75 96 ASP A C 1
ATOM 757 O O . ASP A 1 96 ? 17.800 -1.849 7.720 1.00 94.75 96 ASP A O 1
ATOM 761 N N . LYS A 1 97 ? 17.842 -1.209 5.573 1.00 92.88 97 LYS A N 1
ATOM 762 C CA . LYS A 1 97 ? 17.572 0.221 5.837 1.00 92.88 97 LYS A CA 1
ATOM 763 C C . LYS A 1 97 ? 16.132 0.651 5.562 1.00 92.88 97 LYS A C 1
ATOM 765 O O . LYS A 1 97 ? 15.750 1.772 5.898 1.00 92.88 97 LYS A O 1
ATOM 770 N N . GLY A 1 98 ? 15.361 -0.206 4.906 1.00 91.94 98 GLY A N 1
ATOM 771 C CA . GLY A 1 98 ? 14.080 0.128 4.302 1.00 91.94 98 GLY A CA 1
ATOM 772 C C . GLY A 1 98 ? 14.127 1.207 3.240 1.00 91.94 98 GLY A C 1
ATOM 773 O O . GLY A 1 98 ? 15.175 1.529 2.678 1.00 91.94 98 GLY A O 1
ATOM 774 N N . GLY A 1 99 ? 12.951 1.764 2.950 1.00 84.50 99 GLY A N 1
ATOM 775 C CA . GLY A 1 99 ? 12.785 2.808 1.942 1.00 84.50 99 GLY A CA 1
ATOM 776 C C . GLY A 1 99 ? 13.382 4.178 2.298 1.00 84.50 99 GLY A C 1
ATOM 777 O O . GLY A 1 99 ? 13.317 5.105 1.489 1.00 84.50 99 GLY A O 1
ATOM 778 N N . ALA A 1 100 ? 13.971 4.343 3.485 1.00 81.88 100 ALA A N 1
ATOM 779 C CA . ALA A 1 100 ? 14.529 5.615 3.928 1.00 81.88 100 ALA A CA 1
ATOM 780 C C . ALA A 1 100 ? 15.884 5.936 3.255 1.00 81.88 100 ALA A C 1
ATOM 782 O O . ALA A 1 100 ? 16.722 5.069 2.999 1.00 81.88 100 ALA A O 1
ATOM 783 N N . GLY A 1 101 ? 16.132 7.222 2.986 1.00 77.38 101 GLY A N 1
ATOM 784 C CA . GLY A 1 101 ? 17.448 7.711 2.551 1.00 77.38 101 GLY A CA 1
ATOM 785 C C . GLY A 1 101 ? 17.800 7.462 1.079 1.00 77.38 101 GLY A C 1
ATOM 786 O O . GLY A 1 101 ? 18.980 7.361 0.750 1.00 77.38 101 GLY A O 1
ATOM 787 N N . GLY A 1 102 ? 16.803 7.336 0.195 1.00 83.31 102 GLY A N 1
ATOM 788 C CA . GLY A 1 102 ? 17.017 7.275 -1.260 1.00 83.31 102 GLY A CA 1
ATOM 789 C C . GLY A 1 102 ? 17.689 5.992 -1.765 1.00 83.31 102 GLY A C 1
ATOM 790 O O . GLY A 1 102 ? 18.096 5.927 -2.921 1.00 83.31 102 GLY A O 1
ATOM 791 N N . ASN A 1 103 ? 17.799 4.960 -0.923 1.00 86.62 103 ASN A N 1
ATOM 792 C CA . ASN A 1 103 ? 18.351 3.651 -1.289 1.00 86.62 103 ASN A CA 1
ATOM 793 C C . ASN A 1 103 ? 17.282 2.682 -1.821 1.00 86.62 103 ASN A C 1
ATOM 795 O O . ASN A 1 103 ? 17.449 1.470 -1.721 1.00 86.62 103 ASN A O 1
ATOM 799 N N . THR A 1 104 ? 16.198 3.214 -2.378 1.00 95.75 104 THR A N 1
ATOM 800 C CA . THR A 1 104 ? 15.093 2.432 -2.930 1.00 95.75 104 THR A CA 1
ATOM 801 C C . THR A 1 104 ? 15.459 1.881 -4.313 1.00 95.75 104 THR A C 1
ATOM 803 O O . THR A 1 104 ? 16.209 2.513 -5.073 1.00 95.75 104 THR A O 1
ATOM 806 N N . LEU A 1 105 ? 14.949 0.699 -4.669 1.00 97.25 105 LEU A N 1
ATOM 807 C CA . LEU A 1 105 ? 15.106 0.137 -6.013 1.00 97.25 105 LEU A CA 1
ATOM 808 C C . LEU A 1 105 ? 14.539 1.084 -7.084 1.00 97.25 105 LEU A C 1
ATOM 810 O O . LEU A 1 105 ? 15.132 1.221 -8.154 1.00 97.25 105 LEU A O 1
ATOM 814 N N . SER A 1 106 ? 13.446 1.785 -6.787 1.00 96.88 106 SER A N 1
ATOM 815 C CA . SER A 1 106 ? 12.833 2.802 -7.638 1.00 96.88 106 SER A CA 1
ATOM 816 C C . SER A 1 106 ? 13.775 3.987 -7.856 1.00 96.88 106 SER A C 1
ATOM 818 O O . SER A 1 106 ? 13.979 4.389 -8.999 1.00 96.88 106 SER A O 1
ATOM 820 N N . ALA A 1 107 ? 14.428 4.511 -6.810 1.00 95.50 107 ALA A N 1
ATOM 821 C CA . ALA A 1 107 ? 15.398 5.602 -6.965 1.00 95.50 107 ALA A CA 1
ATOM 822 C C . ALA A 1 107 ? 16.603 5.183 -7.820 1.00 95.50 107 ALA A C 1
ATOM 824 O O . ALA A 1 107 ? 17.067 5.948 -8.671 1.00 95.50 107 ALA A O 1
ATOM 825 N N . LEU A 1 108 ? 17.087 3.949 -7.646 1.00 96.62 108 LEU A N 1
ATOM 826 C CA . LEU A 1 108 ? 18.117 3.370 -8.507 1.00 96.62 108 LEU A CA 1
ATOM 827 C C . LEU A 1 108 ? 17.645 3.286 -9.965 1.00 96.62 108 LEU A C 1
ATOM 829 O O . LEU A 1 108 ? 18.373 3.700 -10.869 1.00 96.62 108 LEU A O 1
ATOM 833 N N . PHE A 1 109 ? 16.440 2.763 -10.191 1.00 97.19 109 PHE A N 1
ATOM 834 C CA . PHE A 1 109 ? 15.866 2.600 -11.521 1.00 97.19 109 PHE A CA 1
ATOM 835 C C . PHE A 1 109 ? 15.698 3.949 -12.236 1.00 97.19 109 PHE A C 1
ATOM 837 O O . PHE A 1 109 ? 16.116 4.087 -13.387 1.00 97.19 109 PHE A O 1
ATOM 844 N N . GLU A 1 110 ? 15.181 4.970 -11.546 1.00 96.50 110 GLU A N 1
ATOM 845 C CA . GLU A 1 110 ? 15.062 6.330 -12.087 1.00 96.50 110 GLU A CA 1
ATOM 846 C C . GLU A 1 110 ? 16.427 6.958 -12.380 1.00 96.50 110 GLU A C 1
ATOM 848 O O . GLU A 1 110 ? 16.609 7.570 -13.430 1.00 96.50 110 GLU A O 1
ATOM 853 N N . THR A 1 111 ? 17.419 6.752 -11.510 1.00 95.94 111 THR A N 1
ATOM 854 C CA . THR A 1 111 ? 18.784 7.256 -11.735 1.00 95.94 111 THR A CA 1
ATOM 855 C C . THR A 1 111 ? 19.386 6.676 -13.018 1.00 95.94 111 THR A C 1
ATOM 857 O O . THR A 1 111 ? 20.001 7.393 -13.809 1.00 95.94 111 THR A O 1
ATOM 860 N N . ILE A 1 112 ? 19.205 5.373 -13.252 1.00 96.25 112 ILE A N 1
ATOM 861 C CA . ILE A 1 112 ? 19.690 4.704 -14.468 1.00 96.25 112 ILE A CA 1
ATOM 862 C C . ILE A 1 112 ? 18.926 5.215 -15.692 1.00 96.25 112 ILE A C 1
ATOM 864 O O . ILE A 1 112 ? 19.546 5.530 -16.711 1.00 96.25 112 ILE A O 1
ATOM 868 N N . ARG A 1 113 ? 17.600 5.364 -15.579 1.00 95.94 113 ARG A N 1
ATOM 869 C CA . ARG A 1 113 ? 16.751 5.909 -16.643 1.00 95.94 113 ARG A CA 1
ATOM 870 C C . ARG A 1 113 ? 17.187 7.317 -17.050 1.00 95.94 113 ARG A C 1
ATOM 872 O O . ARG A 1 113 ? 17.363 7.568 -18.238 1.00 95.94 113 ARG A O 1
ATOM 879 N N . GLN A 1 114 ? 17.406 8.209 -16.086 1.00 94.44 114 GLN A N 1
ATOM 880 C CA . GLN A 1 114 ? 17.849 9.584 -16.337 1.00 94.44 114 GLN A CA 1
ATOM 881 C C . GLN A 1 114 ? 19.222 9.626 -17.014 1.00 94.44 114 GLN A C 1
ATOM 883 O O . GLN A 1 114 ? 19.395 10.341 -17.999 1.00 94.44 114 GLN A O 1
ATOM 888 N N . ARG A 1 115 ? 20.183 8.810 -16.556 1.00 94.06 115 ARG A N 1
ATOM 889 C CA . ARG A 1 115 ? 21.512 8.721 -17.187 1.00 94.06 115 ARG A CA 1
ATOM 890 C C . ARG A 1 115 ? 21.438 8.244 -18.635 1.00 94.06 115 ARG A C 1
ATOM 892 O O . ARG A 1 115 ? 22.092 8.823 -19.496 1.00 94.06 115 ARG A O 1
ATOM 899 N N . LYS A 1 116 ? 20.621 7.225 -18.921 1.00 92.81 116 LYS A N 1
ATOM 900 C CA . LYS A 1 116 ? 20.430 6.727 -20.292 1.00 92.81 116 LYS A CA 1
ATOM 901 C C . LYS A 1 116 ? 19.695 7.729 -21.183 1.00 92.81 116 LYS A C 1
ATOM 903 O O . LYS A 1 116 ? 20.036 7.847 -22.356 1.00 92.81 116 LYS A O 1
ATOM 908 N N . ALA A 1 117 ? 18.738 8.479 -20.639 1.00 91.38 117 ALA A N 1
ATOM 909 C CA . ALA A 1 117 ? 18.077 9.556 -21.371 1.00 91.38 117 ALA A CA 1
ATOM 910 C C . ALA A 1 117 ? 19.057 10.688 -21.736 1.00 91.38 117 ALA A C 1
AT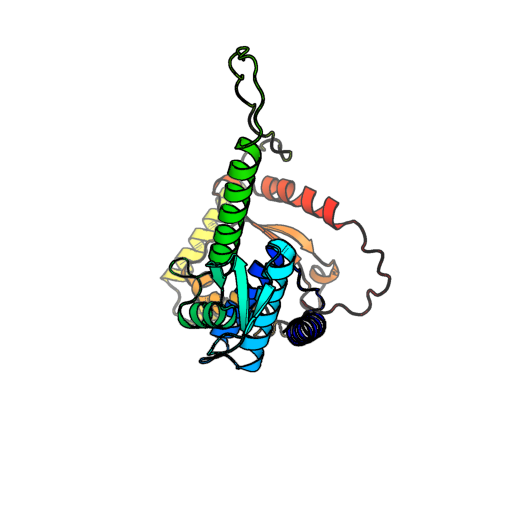OM 912 O O . ALA A 1 117 ? 19.055 11.134 -22.881 1.00 91.38 117 ALA A O 1
ATOM 913 N N . GLY A 1 118 ? 19.928 11.093 -20.802 1.00 89.50 118 GLY A N 1
ATOM 914 C CA . GLY A 1 118 ? 20.962 12.108 -21.036 1.00 89.50 118 GLY A CA 1
ATOM 915 C C . GLY A 1 118 ? 21.999 11.682 -22.078 1.00 89.50 118 GLY A C 1
ATOM 916 O O . GLY A 1 118 ? 22.222 12.402 -23.044 1.00 89.50 118 GLY A O 1
ATOM 917 N N . ALA A 1 119 ? 22.540 10.464 -21.964 1.00 85.69 119 ALA A N 1
ATOM 918 C CA . ALA A 1 119 ? 23.510 9.940 -22.932 1.00 85.69 119 ALA A CA 1
ATOM 919 C C . ALA A 1 119 ? 22.949 9.883 -24.368 1.00 85.69 119 ALA A C 1
ATOM 921 O O . ALA A 1 119 ? 23.656 10.160 -25.336 1.00 85.69 119 ALA A O 1
ATOM 922 N N . ASN A 1 120 ? 21.656 9.569 -24.515 1.00 78.69 120 ASN A N 1
ATOM 923 C CA . ASN A 1 120 ? 20.987 9.579 -25.816 1.00 78.69 120 ASN A CA 1
ATOM 924 C C . ASN A 1 120 ? 20.761 10.998 -26.365 1.00 78.69 120 ASN A C 1
ATOM 926 O O . ASN A 1 120 ? 20.737 11.174 -27.585 1.00 78.69 120 ASN A O 1
ATOM 930 N N . ALA A 1 121 ? 20.576 11.999 -25.500 1.00 79.25 121 ALA A N 1
ATOM 931 C CA . ALA A 1 121 ? 20.459 13.397 -25.914 1.00 79.25 121 ALA A CA 1
ATOM 932 C C . ALA A 1 121 ? 21.805 13.937 -26.426 1.00 79.25 121 ALA A C 1
ATOM 934 O O . ALA A 1 121 ? 21.859 14.535 -27.504 1.00 79.25 121 ALA A O 1
ATOM 935 N N . ASP A 1 122 ? 22.901 13.631 -25.729 1.00 77.12 122 ASP A N 1
ATOM 936 C CA . ASP A 1 122 ? 24.252 14.034 -26.138 1.00 77.12 122 ASP A CA 1
ATOM 937 C C . ASP A 1 122 ? 24.662 13.373 -27.464 1.00 77.12 122 ASP A C 1
ATOM 939 O O . ASP A 1 122 ? 25.186 14.039 -28.360 1.00 77.12 122 ASP A O 1
ATOM 943 N N . ALA A 1 123 ? 24.327 12.090 -27.650 1.00 73.50 123 ALA A N 1
ATOM 944 C CA . ALA A 1 123 ? 24.590 11.368 -28.896 1.00 73.50 123 ALA A CA 1
ATOM 945 C C . ALA A 1 123 ? 23.831 11.946 -30.107 1.00 73.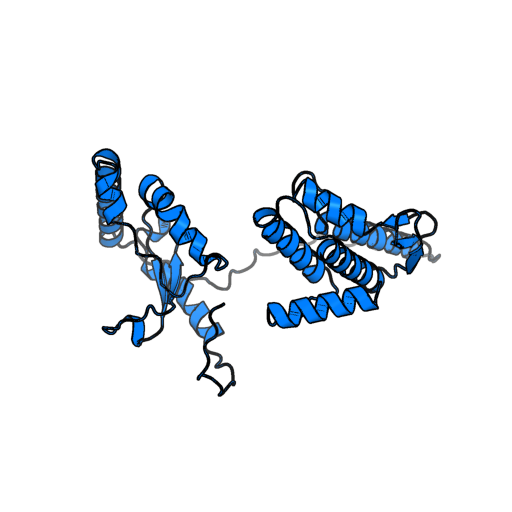50 123 ALA A C 1
ATOM 947 O O . ALA A 1 123 ? 24.351 11.936 -31.221 1.00 73.50 123 ALA A O 1
ATOM 948 N N . ARG A 1 124 ? 22.615 12.484 -29.914 1.00 69.94 124 ARG A N 1
ATOM 949 C CA . ARG A 1 124 ? 21.840 13.121 -30.999 1.00 69.94 124 ARG A CA 1
ATOM 950 C C . ARG A 1 124 ? 22.366 14.505 -31.382 1.00 69.94 124 ARG A C 1
ATOM 952 O O . ARG A 1 124 ? 22.173 14.923 -32.520 1.00 69.94 124 ARG A O 1
ATOM 959 N N . THR A 1 125 ? 23.060 15.185 -30.473 1.00 64.25 125 THR A N 1
ATOM 960 C CA . THR A 1 125 ? 23.578 16.546 -30.697 1.00 64.25 125 THR A CA 1
ATOM 961 C C . THR A 1 125 ? 24.902 16.553 -31.481 1.00 64.25 125 THR A C 1
ATOM 963 O O . THR A 1 125 ? 25.323 17.593 -31.974 1.00 64.25 125 THR A O 1
ATOM 966 N N . GLN A 1 126 ? 25.535 15.391 -31.692 1.00 54.09 126 GLN A N 1
ATOM 967 C CA . GLN A 1 126 ? 26.740 15.238 -32.526 1.00 54.09 126 GLN A CA 1
ATOM 968 C C . GLN A 1 126 ? 26.440 14.802 -33.975 1.00 54.09 126 GLN A C 1
ATOM 970 O O . GLN A 1 126 ? 27.221 14.079 -34.590 1.00 54.09 126 GLN A O 1
ATOM 975 N N . THR A 1 127 ? 25.323 15.259 -34.552 1.00 47.28 127 THR A N 1
ATOM 976 C CA . THR A 1 127 ? 25.105 15.203 -36.010 1.00 47.28 127 THR A CA 1
ATOM 977 C C . THR A 1 127 ? 25.548 16.539 -36.623 1.00 47.28 127 THR A C 1
ATOM 979 O O . THR A 1 127 ? 24.987 17.570 -36.252 1.00 47.28 127 THR A O 1
ATOM 982 N N . PRO A 1 128 ? 26.531 16.585 -37.542 1.00 54.16 128 PRO A N 1
ATOM 983 C CA . PRO A 1 128 ? 26.964 17.836 -38.146 1.00 54.16 128 PRO A CA 1
ATOM 984 C C . PRO A 1 128 ? 26.018 18.206 -39.292 1.00 54.16 128 PRO A C 1
ATOM 986 O O . PRO A 1 128 ? 26.098 17.626 -40.370 1.00 54.16 128 PRO A O 1
ATOM 989 N N . ALA A 1 129 ? 25.147 19.195 -39.094 1.00 43.25 129 ALA A N 1
ATOM 990 C CA . ALA A 1 129 ? 24.585 19.938 -40.217 1.00 43.25 129 ALA A CA 1
ATOM 991 C C . ALA A 1 129 ? 24.143 21.344 -39.807 1.00 43.25 129 ALA A C 1
ATOM 993 O O . ALA A 1 129 ? 23.200 21.542 -39.050 1.00 43.25 129 ALA A O 1
ATOM 994 N N . SER A 1 130 ? 24.890 22.301 -40.352 1.00 50.91 130 SER A N 1
ATOM 995 C CA . SER A 1 130 ? 24.436 23.559 -40.936 1.00 50.91 130 SER A CA 1
ATOM 996 C C . SER A 1 130 ? 22.920 23.831 -40.941 1.00 50.91 130 SER A C 1
ATOM 998 O O . SER A 1 130 ? 22.140 23.018 -41.424 1.00 50.91 130 SER A O 1
ATOM 1000 N N . GLN A 1 131 ? 22.614 25.085 -40.593 1.00 44.22 131 GLN A N 1
ATOM 1001 C CA . GLN A 1 131 ? 21.501 25.936 -41.038 1.00 44.22 131 GLN A CA 1
ATOM 1002 C C . GLN A 1 131 ? 20.388 26.297 -40.041 1.00 44.22 131 GLN A C 1
ATOM 1004 O O . GLN A 1 131 ? 19.587 25.482 -39.603 1.00 44.22 131 GLN A O 1
ATOM 1009 N N . ALA A 1 132 ? 20.346 27.623 -39.861 1.00 42.06 132 ALA A N 1
ATOM 1010 C CA . ALA A 1 132 ? 19.193 28.516 -39.875 1.00 42.06 132 ALA A CA 1
ATOM 1011 C C . ALA A 1 132 ? 18.231 28.480 -38.681 1.00 42.06 132 ALA A C 1
ATOM 1013 O O . ALA A 1 132 ? 17.342 27.649 -38.542 1.00 42.06 132 ALA A O 1
ATOM 1014 N N . VAL A 1 133 ? 18.432 29.513 -37.868 1.00 45.97 133 VAL A N 1
ATOM 1015 C CA . VAL A 1 133 ? 17.551 30.052 -36.843 1.00 45.97 133 VAL A CA 1
ATOM 1016 C C . VAL A 1 133 ? 16.348 30.699 -37.529 1.00 45.97 133 VAL A C 1
ATOM 1018 O O . VAL A 1 133 ? 16.543 31.604 -38.334 1.00 45.97 133 VAL A O 1
ATOM 1021 N N . ASP A 1 134 ? 15.134 30.293 -37.162 1.00 40.94 134 ASP A N 1
ATOM 1022 C CA . ASP A 1 134 ? 13.949 31.135 -37.316 1.00 40.94 134 ASP A CA 1
ATOM 1023 C C . ASP A 1 134 ? 13.125 31.125 -36.026 1.00 40.94 134 ASP A C 1
ATOM 1025 O O . ASP A 1 134 ? 12.959 30.106 -35.351 1.00 40.94 134 ASP A O 1
ATOM 1029 N N . ALA A 1 135 ? 12.702 32.328 -35.651 1.00 50.34 135 ALA A N 1
ATOM 1030 C CA . ALA A 1 135 ? 12.165 32.696 -34.353 1.00 50.34 135 ALA A CA 1
ATOM 1031 C C . ALA A 1 135 ? 10.740 32.171 -34.124 1.00 50.34 135 ALA A C 1
ATOM 1033 O O . ALA A 1 135 ? 9.884 32.253 -35.005 1.00 50.34 135 ALA A O 1
ATOM 1034 N N . GLN A 1 136 ? 10.454 31.717 -32.899 1.00 37.62 136 GLN A N 1
ATOM 1035 C CA . GLN A 1 136 ? 9.109 31.325 -32.474 1.00 37.62 136 GLN A CA 1
ATOM 1036 C C . GLN A 1 136 ? 8.598 32.202 -31.324 1.00 37.62 136 GLN A C 1
ATOM 1038 O O . GLN A 1 136 ? 9.265 32.408 -30.311 1.00 37.62 136 GLN A O 1
ATOM 1043 N N . ALA A 1 137 ? 7.399 32.737 -31.556 1.00 45.78 137 ALA A N 1
ATOM 1044 C CA . ALA A 1 137 ? 6.638 33.678 -30.741 1.00 45.78 137 ALA A CA 1
ATOM 1045 C C . ALA A 1 137 ? 6.007 33.023 -29.480 1.00 45.78 137 ALA A C 1
ATOM 1047 O O . ALA A 1 137 ? 5.976 31.795 -29.372 1.00 45.78 137 ALA A O 1
ATOM 1048 N N . PRO A 1 138 ? 5.493 33.817 -28.516 1.00 50.00 138 PRO A N 1
ATOM 1049 C CA . PRO A 1 138 ? 5.178 33.358 -27.164 1.00 50.00 138 PRO A CA 1
ATOM 1050 C C . PRO A 1 138 ? 3.934 32.460 -27.089 1.00 50.00 138 PRO A C 1
ATOM 1052 O O . PRO A 1 138 ? 2.868 32.795 -27.604 1.00 50.00 138 PRO A O 1
ATOM 1055 N N . GLN A 1 139 ? 4.070 31.334 -26.384 1.00 47.38 139 GLN A N 1
ATOM 1056 C CA . GLN A 1 139 ? 2.986 30.399 -26.078 1.00 47.38 139 GLN A CA 1
ATOM 1057 C C . GLN A 1 139 ? 1.994 31.000 -25.072 1.00 47.38 139 GLN A C 1
ATOM 1059 O O . GLN A 1 139 ? 2.360 31.405 -23.969 1.00 47.38 139 GLN A O 1
ATOM 1064 N N . ALA A 1 140 ? 0.720 31.016 -25.464 1.00 48.81 140 ALA A N 1
ATOM 1065 C CA . ALA A 1 140 ? -0.407 31.379 -24.617 1.00 48.81 140 ALA A CA 1
ATOM 1066 C C . ALA A 1 140 ? -0.669 30.314 -23.534 1.00 48.81 140 ALA A C 1
ATOM 1068 O O . ALA A 1 140 ? -0.503 29.113 -23.756 1.00 48.81 140 ALA A O 1
ATOM 1069 N N . ALA A 1 141 ? -1.094 30.785 -22.360 1.00 48.66 141 ALA A N 1
ATOM 1070 C CA . ALA A 1 141 ? -1.359 29.996 -21.164 1.00 48.66 141 ALA A CA 1
ATOM 1071 C C . ALA A 1 141 ? -2.337 28.831 -21.413 1.00 48.66 141 ALA A C 1
ATOM 1073 O O . ALA A 1 141 ? -3.431 29.014 -21.947 1.00 48.66 141 ALA A O 1
ATOM 1074 N N . SER A 1 142 ? -1.942 27.630 -20.978 1.00 44.59 142 SER A N 1
ATOM 1075 C CA . SER A 1 142 ? -2.792 26.436 -20.998 1.00 44.59 142 SER A CA 1
ATOM 1076 C C . SER A 1 142 ? -4.008 26.612 -20.074 1.00 44.59 142 SER A C 1
ATOM 1078 O O . SER A 1 142 ? -3.826 26.958 -18.904 1.00 44.59 142 SER A O 1
ATOM 1080 N N . PRO A 1 143 ? -5.241 26.346 -20.542 1.00 49.84 143 PRO A N 1
ATOM 1081 C CA . PRO A 1 143 ? -6.416 26.329 -19.681 1.00 49.84 143 PRO A CA 1
ATOM 1082 C C . PRO A 1 143 ? -6.330 25.156 -18.697 1.00 49.84 143 PRO A C 1
ATOM 1084 O O . PRO A 1 143 ? -5.971 24.038 -19.069 1.00 49.84 143 PRO A O 1
ATOM 1087 N N . ALA A 1 144 ? -6.658 25.419 -17.430 1.00 45.31 144 ALA A N 1
ATOM 1088 C CA . ALA A 1 144 ? -6.641 24.425 -16.363 1.00 45.31 144 ALA A CA 1
ATOM 1089 C C . ALA A 1 144 ? -7.453 23.166 -16.743 1.00 45.31 144 ALA A C 1
ATOM 1091 O O . ALA A 1 144 ? -8.515 23.282 -17.370 1.00 45.31 144 ALA A O 1
ATOM 1092 N N . PRO A 1 145 ? -6.989 21.959 -16.363 1.00 43.28 145 PRO A N 1
ATOM 1093 C CA . PRO A 1 145 ? -7.657 20.714 -16.704 1.00 43.28 145 PRO A CA 1
ATOM 1094 C C . PRO A 1 145 ? -9.083 20.729 -16.156 1.00 43.28 145 PRO A C 1
ATOM 1096 O O . PRO A 1 145 ? -9.329 20.816 -14.953 1.00 43.28 145 PRO A O 1
ATOM 1099 N N . SER A 1 146 ? -10.042 20.663 -17.072 1.00 47.94 146 SER A N 1
ATOM 1100 C CA . SER A 1 146 ? -11.457 20.578 -16.743 1.00 47.94 146 SER A CA 1
ATOM 1101 C C . SER A 1 146 ? -11.709 19.225 -16.086 1.00 47.94 146 SER A C 1
ATOM 1103 O O . SER A 1 146 ? -11.786 18.208 -16.774 1.00 47.94 146 SER A O 1
ATOM 1105 N N . SER A 1 147 ? -11.791 19.198 -14.752 1.00 56.94 147 SER A N 1
ATOM 1106 C CA . SER A 1 147 ? -12.221 18.007 -14.017 1.00 56.94 147 SER A CA 1
ATOM 1107 C C . SER A 1 147 ? -13.540 17.521 -14.618 1.00 56.94 147 SER A C 1
ATOM 1109 O O . SER A 1 147 ? -14.541 18.241 -14.607 1.00 56.94 147 SER A O 1
ATOM 1111 N N . ARG A 1 148 ? -13.537 16.299 -15.167 1.00 60.59 148 ARG A N 1
ATOM 1112 C CA . ARG A 1 148 ? -14.721 15.644 -15.755 1.00 60.59 148 ARG A CA 1
ATOM 1113 C C . ARG A 1 148 ? -15.833 15.390 -14.729 1.00 60.59 148 ARG A C 1
ATOM 1115 O O . ARG A 1 148 ? -16.920 14.970 -15.107 1.00 60.59 148 ARG A O 1
ATOM 1122 N N . PHE A 1 149 ? -15.583 15.675 -13.454 1.00 63.91 149 PHE A N 1
ATOM 1123 C CA . PHE A 1 149 ? -16.513 15.497 -12.350 1.00 63.91 149 PHE A CA 1
ATOM 1124 C C . PHE A 1 149 ? -16.975 16.858 -11.820 1.00 63.91 149 PHE A C 1
ATOM 1126 O O . PHE A 1 149 ? -16.754 17.197 -10.662 1.00 63.91 149 PHE A O 1
ATOM 1133 N N . ARG A 1 150 ? -17.605 17.674 -12.676 1.00 73.38 150 ARG A N 1
ATOM 1134 C CA . ARG A 1 150 ? -18.378 18.824 -12.189 1.00 73.38 150 ARG A CA 1
ATOM 1135 C C . ARG A 1 150 ? -19.724 18.317 -11.697 1.00 73.38 150 ARG A C 1
ATOM 1137 O O . ARG A 1 150 ? -20.640 18.107 -12.487 1.00 73.38 150 ARG A O 1
ATOM 1144 N N . ILE A 1 151 ? -19.824 18.101 -10.395 1.00 79.12 151 ILE A N 1
ATOM 1145 C CA . ILE A 1 151 ? -21.113 17.929 -9.732 1.00 79.12 151 ILE A CA 1
ATOM 1146 C C . ILE A 1 151 ? -21.655 19.333 -9.489 1.00 79.12 151 ILE A C 1
ATOM 1148 O O . ILE A 1 151 ? -20.916 20.222 -9.066 1.00 79.12 151 ILE A O 1
ATOM 1152 N N . ALA A 1 152 ? -22.919 19.559 -9.843 1.00 84.44 152 ALA A N 1
ATOM 1153 C CA . ALA A 1 152 ? -23.572 20.816 -9.523 1.00 84.44 152 ALA A CA 1
ATOM 1154 C C . ALA A 1 152 ? -23.599 20.958 -7.999 1.00 84.44 152 ALA A C 1
ATOM 1156 O O . ALA A 1 152 ? -24.122 20.072 -7.323 1.00 84.44 152 ALA A O 1
ATOM 1157 N N . ALA A 1 153 ? -23.017 22.045 -7.489 1.00 85.62 153 ALA A N 1
ATOM 1158 C CA . ALA A 1 153 ? -23.018 22.333 -6.063 1.00 85.62 153 ALA A CA 1
ATOM 1159 C C . ALA A 1 153 ? -24.463 22.353 -5.559 1.00 85.62 153 ALA A C 1
ATOM 1161 O O . ALA A 1 153 ? -25.318 23.060 -6.101 1.00 85.62 153 ALA A O 1
ATOM 1162 N N . GLN A 1 154 ? -24.729 21.550 -4.544 1.00 90.69 154 GLN A N 1
ATOM 1163 C CA . GLN A 1 154 ? -26.019 21.454 -3.899 1.00 90.69 154 GLN A CA 1
ATOM 1164 C C . GLN A 1 154 ? -26.075 22.383 -2.683 1.00 90.69 154 GLN A C 1
ATOM 1166 O O . GLN A 1 154 ? -25.065 22.810 -2.105 1.00 90.69 154 GLN A O 1
ATOM 1171 N N . VAL A 1 155 ? -27.305 22.747 -2.323 1.00 94.69 155 VAL A N 1
ATOM 1172 C CA . VAL A 1 155 ? -27.572 23.612 -1.175 1.00 94.69 155 VAL A CA 1
ATOM 1173 C C . VAL A 1 155 ? -27.184 22.855 0.103 1.00 94.69 155 VAL A C 1
ATOM 1175 O O . VAL A 1 155 ? -27.566 21.692 0.240 1.00 94.69 155 VAL A O 1
ATOM 1178 N N . PRO A 1 156 ? -26.435 23.479 1.034 1.00 96.62 156 PRO A N 1
ATOM 1179 C CA . PRO A 1 156 ? -26.137 22.878 2.330 1.00 96.62 156 PRO A CA 1
ATOM 1180 C C . PRO A 1 156 ? -27.405 22.418 3.052 1.00 96.62 156 PRO A C 1
ATOM 1182 O O . PRO A 1 156 ? -28.335 23.201 3.243 1.00 96.62 156 PRO A O 1
ATOM 1185 N N . ASP A 1 157 ? -27.398 21.177 3.514 1.00 97.06 157 ASP A N 1
ATOM 1186 C CA . ASP A 1 157 ? -28.383 20.626 4.431 1.00 97.06 157 ASP A CA 1
ATOM 1187 C C . ASP A 1 157 ? -27.908 20.860 5.874 1.00 97.06 157 ASP A C 1
ATOM 1189 O O . ASP A 1 157 ? -27.010 20.187 6.395 1.00 97.06 157 ASP A O 1
ATOM 1193 N N . THR A 1 158 ? -28.500 21.861 6.525 1.00 97.31 158 THR A N 1
ATOM 1194 C CA . THR A 1 158 ? -28.165 22.236 7.905 1.00 97.31 158 THR A CA 1
ATOM 1195 C C . THR A 1 158 ? -28.527 21.148 8.911 1.00 97.31 158 THR A C 1
ATOM 1197 O O . THR A 1 158 ? -27.857 21.034 9.939 1.00 97.31 158 THR A O 1
ATOM 1200 N N . GLN A 1 159 ? -29.532 20.317 8.623 1.00 97.62 159 GLN A N 1
ATOM 1201 C CA . GLN A 1 159 ? -29.918 19.211 9.491 1.00 97.62 159 GLN A CA 1
ATOM 1202 C C . GLN A 1 159 ? -28.834 18.129 9.486 1.00 97.62 159 GLN A C 1
ATOM 1204 O O . GLN A 1 159 ? -28.455 17.636 10.550 1.00 97.62 159 GLN A O 1
ATOM 1209 N N . MET A 1 160 ? -28.281 17.796 8.316 1.00 96.94 160 MET A N 1
ATOM 1210 C CA . MET A 1 160 ? -27.190 16.818 8.214 1.00 96.94 160 MET A CA 1
ATOM 1211 C C . MET A 1 160 ? -25.921 17.289 8.933 1.00 96.94 160 MET A C 1
ATOM 1213 O O . MET A 1 160 ? -25.312 16.504 9.665 1.00 96.94 160 MET A O 1
ATOM 1217 N N . ALA A 1 161 ? -25.583 18.577 8.821 1.00 97.31 161 ALA A N 1
ATOM 1218 C CA . ALA A 1 161 ? -24.459 19.169 9.550 1.00 97.31 161 ALA A CA 1
ATOM 1219 C C . ALA A 1 161 ? -24.648 19.087 11.077 1.00 97.31 161 ALA A C 1
ATOM 1221 O O . ALA A 1 161 ? -23.737 18.709 11.812 1.00 97.31 161 ALA A O 1
ATOM 1222 N N . GLN A 1 162 ? -25.853 19.382 11.572 1.00 97.81 162 GLN A N 1
ATOM 1223 C CA . GLN A 1 162 ? -26.166 19.273 13.000 1.00 97.81 162 GLN A CA 1
ATOM 1224 C C . GLN A 1 162 ? -26.114 17.823 13.501 1.00 97.81 162 GLN A C 1
ATOM 1226 O O . GLN A 1 162 ? -25.682 17.574 14.627 1.00 97.81 162 GLN A O 1
ATOM 1231 N N . LEU A 1 163 ? -26.546 16.858 12.683 1.00 98.19 163 LEU A N 1
ATOM 1232 C CA . LEU A 1 163 ? -26.526 15.438 13.039 1.00 98.19 163 LEU A CA 1
ATOM 1233 C C . LEU A 1 163 ? -25.103 14.903 13.204 1.00 98.19 163 LEU A C 1
ATOM 1235 O O . LEU A 1 163 ? -24.831 14.210 14.192 1.00 98.19 163 LEU A O 1
ATOM 1239 N N . ILE A 1 164 ? -24.196 15.224 12.279 1.00 97.50 164 ILE A N 1
ATOM 1240 C CA . ILE A 1 164 ? -22.805 14.779 12.398 1.00 97.50 164 ILE A CA 1
ATOM 1241 C C . ILE A 1 164 ? -22.102 15.461 13.569 1.00 97.50 164 ILE A C 1
ATOM 1243 O O . ILE A 1 164 ? -21.441 14.778 14.349 1.00 97.50 164 ILE A O 1
ATOM 1247 N N . GLU A 1 165 ? -22.342 16.755 13.788 1.00 98.00 165 GLU A N 1
ATOM 1248 C CA . GLU A 1 165 ? -21.750 17.482 14.913 1.00 98.00 165 GLU A CA 1
ATOM 1249 C C . GLU A 1 165 ? -22.232 16.938 16.265 1.00 98.00 165 GLU A C 1
ATOM 1251 O O . GLU A 1 165 ? -21.438 16.642 17.160 1.00 98.00 165 GLU A O 1
ATOM 1256 N N . LYS A 1 166 ? -23.537 16.676 16.396 1.00 98.06 166 LYS A N 1
ATOM 1257 C CA . LYS A 1 166 ? -24.101 16.013 17.580 1.00 98.06 166 LYS A CA 1
ATOM 1258 C C . LYS A 1 166 ? -23.463 14.640 17.816 1.00 98.06 166 LYS A C 1
ATOM 1260 O O . LYS A 1 166 ? -23.225 14.256 18.963 1.00 98.06 166 LYS A O 1
ATOM 1265 N N . THR A 1 167 ? -23.188 13.897 16.745 1.00 96.56 167 THR A N 1
ATOM 1266 C CA . THR A 1 167 ? -22.559 12.572 16.817 1.00 96.56 167 THR A CA 1
ATOM 1267 C C . THR A 1 167 ? -21.092 12.671 17.246 1.00 96.56 167 THR A C 1
ATOM 1269 O O . THR A 1 167 ? -20.689 11.952 18.163 1.00 96.56 167 THR A O 1
ATOM 1272 N N . ARG A 1 168 ? -20.321 13.605 16.669 1.00 96.62 168 ARG A N 1
ATOM 1273 C CA . ARG A 1 168 ? -18.935 13.914 17.062 1.00 96.62 168 ARG A CA 1
ATOM 1274 C C . ARG A 1 168 ? -18.853 14.314 18.529 1.00 96.62 168 ARG A C 1
ATOM 1276 O O . ARG A 1 168 ? -18.099 13.701 19.279 1.00 96.62 168 ARG A O 1
ATOM 1283 N N . SER A 1 169 ? -19.697 15.249 18.962 1.00 96.44 169 SER A N 1
ATOM 1284 C CA . SER A 1 169 ? -19.786 15.694 20.357 1.00 96.44 169 SER A CA 1
ATOM 1285 C C . SER A 1 169 ? -20.096 14.539 21.318 1.00 96.44 169 SER A C 1
ATOM 1287 O O . SER A 1 169 ? -19.465 14.408 22.369 1.00 96.44 169 SER A O 1
ATOM 1289 N N . LYS A 1 170 ? -21.024 13.643 20.952 1.00 94.19 170 LYS A N 1
ATOM 1290 C CA . LYS A 1 170 ? -21.342 12.455 21.760 1.00 94.19 170 LYS A CA 1
ATOM 1291 C C . LYS A 1 170 ? -20.151 11.499 21.866 1.00 94.19 170 LYS A C 1
ATOM 1293 O O . LYS A 1 170 ? -19.860 11.024 22.960 1.00 94.19 170 LYS A O 1
ATOM 1298 N N . ILE A 1 171 ? -19.465 11.215 20.758 1.00 92.06 171 ILE A N 1
ATOM 1299 C CA . ILE A 1 171 ? -18.291 10.329 20.748 1.00 92.06 171 ILE A CA 1
ATOM 1300 C C . ILE A 1 171 ? -17.114 10.962 21.503 1.00 92.06 171 ILE A C 1
ATOM 1302 O O . ILE A 1 171 ? -16.456 10.274 22.279 1.00 92.06 171 ILE A O 1
ATOM 1306 N N . ALA A 1 172 ? -16.898 12.271 21.373 1.00 93.06 172 ALA A N 1
ATOM 1307 C CA . ALA A 1 172 ? -15.902 13.004 22.148 1.00 93.06 172 ALA A CA 1
ATOM 1308 C C . ALA A 1 172 ? -16.183 12.928 23.659 1.00 93.06 172 ALA A C 1
ATOM 1310 O O . ALA A 1 172 ? -15.283 12.622 24.440 1.00 93.06 172 ALA A O 1
ATOM 1311 N N . GLY A 1 173 ? -17.441 13.111 24.075 1.00 92.38 173 GLY A N 1
ATOM 1312 C CA . GLY A 1 173 ? -17.846 12.937 25.473 1.00 92.38 173 GLY A CA 1
ATOM 1313 C C . GLY A 1 173 ? -17.636 11.506 25.979 1.00 92.38 173 GLY A C 1
ATOM 1314 O O . GLY A 1 173 ? -17.164 11.307 27.102 1.00 92.38 173 GLY A O 1
ATOM 1315 N N . LEU A 1 174 ? -17.913 10.498 25.141 1.00 90.62 174 LEU A N 1
ATOM 1316 C CA . LEU A 1 174 ? -17.610 9.101 25.462 1.00 90.62 174 LEU A CA 1
ATOM 1317 C C . LEU A 1 174 ? -16.107 8.886 25.656 1.00 90.62 174 LEU A C 1
ATOM 1319 O O . LEU A 1 174 ? -15.731 8.250 26.629 1.00 90.62 174 LEU A O 1
ATOM 1323 N N . ARG A 1 175 ? -15.241 9.452 24.811 1.00 91.50 175 ARG A N 1
ATOM 1324 C CA . ARG A 1 175 ? -13.776 9.336 24.961 1.00 91.50 175 ARG A CA 1
ATOM 1325 C C . ARG A 1 175 ? -13.264 9.916 26.277 1.00 91.50 175 ARG A C 1
ATOM 1327 O O . ARG A 1 175 ? -12.371 9.339 26.883 1.00 91.50 175 ARG A O 1
ATOM 1334 N N . GLN A 1 176 ? -13.839 11.033 26.723 1.00 89.94 176 GLN A N 1
ATOM 1335 C CA . GLN A 1 176 ? -13.420 11.711 27.955 1.00 89.94 176 GLN A CA 1
ATOM 1336 C C . GLN A 1 176 ? -13.870 10.983 29.228 1.00 89.94 176 GLN A C 1
ATOM 1338 O O . GLN A 1 176 ? -13.182 11.031 30.243 1.00 89.94 176 GLN A O 1
ATOM 1343 N N . THR A 1 177 ? -15.038 10.339 29.191 1.00 87.06 177 THR A N 1
ATOM 1344 C CA . THR A 1 177 ? -15.691 9.772 30.386 1.00 87.06 177 THR A CA 1
ATOM 1345 C C . THR A 1 177 ? -15.609 8.253 30.466 1.00 87.06 177 THR A C 1
ATOM 1347 O O . THR A 1 177 ? -15.798 7.674 31.538 1.00 87.06 177 THR A O 1
ATOM 1350 N N . ALA A 1 178 ? -15.337 7.580 29.349 1.00 79.25 178 ALA A N 1
ATOM 1351 C CA . ALA A 1 178 ? -15.231 6.137 29.313 1.00 79.25 178 ALA A CA 1
ATOM 1352 C C . ALA A 1 178 ? -14.003 5.669 30.096 1.00 79.25 178 ALA A C 1
ATOM 1354 O O . ALA A 1 178 ? -12.861 5.895 29.698 1.00 79.25 178 ALA A O 1
ATOM 1355 N N . ALA A 1 179 ? -14.240 4.878 31.144 1.00 72.88 179 ALA A N 1
ATOM 1356 C CA . ALA A 1 179 ? -13.243 3.909 31.574 1.00 72.88 179 ALA A CA 1
ATOM 1357 C C . ALA A 1 179 ? -12.851 3.042 30.363 1.00 72.88 179 ALA A C 1
ATOM 1359 O O . ALA A 1 179 ? -13.704 2.716 29.531 1.00 72.88 179 ALA A O 1
ATOM 1360 N N . THR A 1 180 ? -11.588 2.615 30.278 1.00 71.88 180 THR A N 1
ATOM 1361 C CA . THR A 1 180 ? -11.022 1.840 29.153 1.00 71.88 180 THR A CA 1
ATOM 1362 C C . THR A 1 180 ? -11.897 0.648 28.717 1.00 71.88 180 THR A C 1
ATOM 1364 O O . THR A 1 180 ? -11.854 0.228 27.564 1.00 71.88 180 THR A O 1
ATOM 1367 N N . GLY A 1 181 ? -12.732 0.106 29.612 1.00 75.44 181 GLY A N 1
ATOM 1368 C CA . GLY A 1 181 ? -13.687 -0.965 29.316 1.00 75.44 181 GLY A CA 1
ATOM 1369 C C . GLY A 1 181 ? -14.886 -0.586 28.430 1.00 75.44 181 GLY A C 1
ATOM 1370 O O . GLY A 1 181 ? -15.388 -1.460 27.730 1.00 75.44 181 GLY A O 1
ATOM 1371 N N . THR A 1 182 ? -15.349 0.668 28.411 1.00 83.38 182 THR A N 1
ATOM 1372 C CA . THR A 1 182 ? -16.517 1.070 27.597 1.00 83.38 182 THR A CA 1
ATOM 1373 C C . THR A 1 182 ? -16.158 1.162 26.117 1.00 83.38 182 THR A C 1
ATOM 1375 O O . THR A 1 182 ? -16.900 0.645 25.286 1.00 83.38 182 THR A O 1
ATOM 1378 N N . LEU A 1 183 ? -14.990 1.724 25.782 1.00 82.00 183 LEU A N 1
ATOM 1379 C CA . LEU A 1 183 ? -14.502 1.766 24.396 1.00 82.00 183 LEU A CA 1
ATOM 1380 C C . LEU A 1 183 ? -14.265 0.355 23.842 1.00 82.00 183 LEU A C 1
ATOM 1382 O O . LEU A 1 183 ? -14.611 0.080 22.699 1.00 82.00 183 LEU A O 1
ATOM 1386 N N . LYS A 1 184 ? -13.797 -0.587 24.674 1.00 84.50 184 LYS A N 1
ATOM 1387 C CA . LYS A 1 184 ? -13.637 -1.995 24.269 1.00 84.50 184 LYS A CA 1
ATOM 1388 C C . LYS A 1 184 ? -14.937 -2.650 23.798 1.00 84.50 184 LYS A C 1
ATOM 1390 O O . LYS A 1 184 ? -14.877 -3.519 22.939 1.00 84.50 184 LYS A O 1
ATOM 1395 N N . ARG A 1 185 ? -16.097 -2.238 24.325 1.00 88.31 185 ARG A N 1
ATOM 1396 C CA . ARG A 1 185 ? -17.410 -2.766 23.903 1.00 88.31 185 ARG A CA 1
ATOM 1397 C C . ARG A 1 185 ? -17.889 -2.202 22.566 1.00 88.31 185 ARG A C 1
ATOM 1399 O O . ARG A 1 185 ? -18.835 -2.735 22.006 1.00 88.31 185 ARG A O 1
ATOM 1406 N N . MET A 1 186 ? -17.275 -1.122 22.084 1.00 89.00 186 MET A N 1
ATOM 1407 C CA . MET A 1 186 ? -17.573 -0.541 20.772 1.00 89.00 186 MET A CA 1
ATOM 1408 C C . MET A 1 186 ? -16.741 -1.162 19.650 1.00 89.00 186 MET A C 1
ATOM 1410 O O . MET A 1 186 ? -16.928 -0.795 18.492 1.00 89.00 186 MET A O 1
ATOM 1414 N N . ARG A 1 187 ? -15.812 -2.068 19.977 1.00 91.56 187 ARG A N 1
ATOM 1415 C CA . ARG A 1 187 ? -15.024 -2.769 18.970 1.00 91.56 187 ARG A CA 1
ATOM 1416 C C . ARG A 1 187 ? -15.938 -3.643 18.122 1.00 91.56 187 ARG A C 1
ATOM 1418 O O . ARG A 1 187 ? -16.762 -4.381 18.658 1.00 91.56 187 ARG A O 1
ATOM 1425 N N . ALA A 1 188 ? -15.751 -3.570 16.812 1.00 89.94 188 ALA A N 1
ATOM 1426 C CA . ALA A 1 188 ? -16.290 -4.570 15.914 1.00 89.94 188 ALA A CA 1
ATOM 1427 C C . ALA A 1 188 ? -15.492 -5.865 16.102 1.00 89.94 188 ALA A C 1
ATOM 1429 O O . ALA A 1 188 ? -14.261 -5.833 16.227 1.00 89.94 188 ALA A O 1
ATOM 1430 N N . GLU A 1 189 ? -16.186 -7.000 16.131 1.00 90.06 189 GLU A N 1
ATOM 1431 C CA . GLU A 1 189 ? -15.520 -8.298 16.082 1.00 90.06 189 GLU A CA 1
ATOM 1432 C C . GLU A 1 189 ? -14.725 -8.412 14.778 1.00 90.06 189 GLU A C 1
ATOM 1434 O O . GLU A 1 189 ? -15.123 -7.878 13.742 1.00 90.06 189 GLU A O 1
ATOM 1439 N N . ASN A 1 190 ? -13.564 -9.065 14.841 1.00 86.56 190 ASN A N 1
ATOM 1440 C CA . ASN A 1 190 ? -12.778 -9.281 13.638 1.00 86.56 190 ASN A CA 1
ATOM 1441 C C . ASN A 1 190 ? -13.500 -10.332 12.782 1.00 86.56 190 ASN A C 1
ATOM 1443 O O . ASN A 1 190 ? -13.752 -11.426 13.301 1.00 86.56 190 ASN A O 1
ATOM 1447 N N . PRO A 1 191 ? -13.825 -10.042 11.511 1.00 83.75 191 PRO A N 1
ATOM 1448 C CA . PRO A 1 191 ? -14.494 -11.012 10.663 1.00 83.75 191 PRO A CA 1
ATOM 1449 C C . PRO A 1 191 ? -13.677 -12.299 10.553 1.00 83.75 191 PRO A C 1
ATOM 1451 O O . PRO A 1 191 ? -12.454 -12.261 10.412 1.00 83.75 191 PRO A O 1
ATOM 1454 N N . THR A 1 192 ? -14.341 -13.455 10.584 1.00 85.25 192 THR A N 1
ATOM 1455 C CA . THR A 1 192 ? -13.660 -14.766 10.587 1.00 85.25 192 THR A CA 1
ATOM 1456 C C . THR A 1 192 ? -12.873 -15.050 9.304 1.00 85.25 192 THR A C 1
ATOM 1458 O O . THR A 1 192 ? -11.957 -15.870 9.315 1.00 85.25 192 THR A O 1
ATOM 1461 N N . TRP A 1 193 ? -13.205 -14.365 8.208 1.00 81.00 193 TRP A N 1
ATOM 1462 C CA . TRP A 1 193 ? -12.524 -14.473 6.918 1.00 81.00 193 TRP A CA 1
ATOM 1463 C C . TRP A 1 193 ? -11.302 -13.550 6.786 1.00 81.00 193 TRP A C 1
ATOM 1465 O O . TRP A 1 193 ? -10.473 -13.785 5.907 1.00 81.00 193 TRP A O 1
ATOM 1475 N N . VAL A 1 194 ? -11.149 -12.539 7.652 1.00 85.00 194 VAL A N 1
ATOM 1476 C CA . VAL A 1 194 ? -9.983 -11.640 7.643 1.00 85.00 194 VAL A CA 1
ATOM 1477 C C . VAL A 1 194 ? -8.800 -12.370 8.273 1.00 85.00 194 VAL A C 1
ATOM 1479 O O . VAL A 1 194 ? -8.743 -12.600 9.483 1.00 85.00 194 VAL A O 1
ATOM 1482 N N . THR A 1 195 ? -7.823 -12.743 7.449 1.00 86.50 195 THR A N 1
ATOM 1483 C CA . THR A 1 195 ? -6.591 -13.387 7.929 1.00 86.50 195 THR A CA 1
ATOM 1484 C C . THR A 1 195 ? -5.573 -12.353 8.411 1.00 86.50 195 THR A C 1
ATOM 1486 O O . THR A 1 195 ? -5.644 -11.183 8.052 1.00 86.50 195 THR A O 1
ATOM 1489 N N . TYR A 1 196 ? -4.553 -12.775 9.169 1.00 83.56 196 TYR A N 1
ATOM 1490 C CA . TYR A 1 196 ? -3.494 -11.863 9.639 1.00 83.56 196 TYR A CA 1
ATOM 1491 C C . TYR A 1 196 ? -2.709 -11.174 8.502 1.00 83.56 196 TYR A C 1
ATOM 1493 O O . TYR A 1 196 ? -2.014 -10.190 8.747 1.00 83.56 196 TYR A O 1
ATOM 1501 N N . ARG A 1 197 ? -2.768 -11.728 7.281 1.00 77.19 197 ARG A N 1
ATOM 1502 C CA . ARG A 1 197 ? -2.096 -11.201 6.083 1.00 77.19 197 ARG A CA 1
ATOM 1503 C C . ARG A 1 197 ? -2.972 -10.243 5.281 1.00 77.19 197 ARG A C 1
ATOM 1505 O O . ARG A 1 197 ? -2.458 -9.603 4.371 1.00 77.19 197 ARG A O 1
ATOM 1512 N N . ASP A 1 198 ? -4.266 -10.188 5.579 1.00 82.56 198 ASP A N 1
ATOM 1513 C CA . ASP A 1 198 ? -5.219 -9.361 4.851 1.00 82.56 198 ASP A CA 1
ATOM 1514 C C . ASP A 1 198 ? -4.992 -7.880 5.216 1.00 82.56 198 ASP A C 1
ATOM 1516 O O . ASP A 1 198 ? -4.936 -7.555 6.406 1.00 82.56 198 ASP A O 1
ATOM 1520 N N . PRO A 1 199 ? -4.867 -6.959 4.243 1.00 82.44 199 PRO A N 1
ATOM 1521 C CA . PRO A 1 199 ? -4.758 -5.527 4.517 1.00 82.44 199 PRO A CA 1
ATOM 1522 C C . PRO A 1 199 ? -5.876 -4.973 5.419 1.00 82.44 199 PRO A C 1
ATOM 1524 O O . PRO A 1 199 ? -5.646 -4.026 6.171 1.00 82.44 199 PRO A O 1
ATOM 1527 N N . LEU A 1 200 ? -7.073 -5.569 5.395 1.00 84.44 200 LEU A N 1
ATOM 1528 C CA . LEU A 1 200 ? -8.202 -5.178 6.244 1.00 84.44 200 LEU A CA 1
ATOM 1529 C C . LEU A 1 200 ? -7.991 -5.523 7.721 1.00 84.44 200 LEU A C 1
ATOM 1531 O O . LEU A 1 200 ? -8.586 -4.882 8.590 1.00 84.44 200 LEU A O 1
ATOM 1535 N N . HIS A 1 201 ? -7.091 -6.461 8.028 1.00 87.81 201 HIS A N 1
ATOM 1536 C CA . HIS A 1 201 ? -6.703 -6.768 9.402 1.00 87.81 201 HIS A CA 1
ATOM 1537 C C . HIS A 1 201 ? -6.116 -5.544 10.116 1.00 87.81 201 HIS A C 1
ATOM 1539 O O . HIS A 1 201 ? -6.227 -5.420 11.337 1.00 87.81 201 HIS A O 1
ATOM 1545 N N . GLU A 1 202 ? -5.530 -4.603 9.370 1.00 89.06 202 GLU A N 1
ATOM 1546 C CA . GLU A 1 202 ? -4.984 -3.376 9.940 1.00 89.06 202 GLU A CA 1
ATOM 1547 C C . GLU A 1 202 ? -6.070 -2.496 10.565 1.00 89.06 202 GLU A C 1
ATOM 1549 O O . GLU A 1 202 ? -5.864 -1.947 11.646 1.00 89.06 202 GLU A O 1
ATOM 1554 N N . VAL A 1 203 ? -7.258 -2.431 9.954 1.00 89.25 203 VAL A N 1
ATOM 1555 C CA . VAL A 1 203 ? -8.402 -1.693 10.511 1.00 89.25 203 VAL A CA 1
ATOM 1556 C C . VAL A 1 203 ? -8.828 -2.313 11.840 1.00 89.25 203 VAL A C 1
ATOM 1558 O O . VAL A 1 203 ? -9.026 -1.593 12.818 1.00 89.25 203 VAL A O 1
ATOM 1561 N N . SER A 1 204 ? -8.884 -3.647 11.910 1.00 90.19 204 SER A N 1
ATOM 1562 C CA . SER A 1 204 ? -9.165 -4.383 13.146 1.00 90.19 204 SER A CA 1
ATOM 1563 C C . SER A 1 204 ? -8.098 -4.152 14.221 1.00 90.19 204 SER A C 1
ATOM 1565 O O . SER A 1 204 ? -8.427 -3.945 15.390 1.00 90.19 204 SER A O 1
ATOM 1567 N N . ARG A 1 205 ? -6.818 -4.130 13.834 1.00 91.81 205 ARG A N 1
ATOM 1568 C CA . ARG A 1 205 ? -5.689 -3.874 14.739 1.00 91.81 205 ARG A CA 1
ATOM 1569 C C . ARG A 1 205 ? -5.699 -2.450 15.295 1.00 91.81 205 ARG A C 1
ATOM 1571 O O . ARG A 1 205 ? -5.374 -2.251 16.463 1.00 91.81 205 ARG A O 1
ATOM 1578 N N . GLN A 1 206 ? -6.082 -1.472 14.478 1.00 94.50 206 GLN A N 1
ATOM 1579 C CA . GLN A 1 206 ? -6.102 -0.056 14.839 1.00 94.50 206 GLN A CA 1
ATOM 1580 C C . GLN A 1 206 ? -7.432 0.419 15.446 1.00 94.50 206 GLN A C 1
ATOM 1582 O O . GLN A 1 206 ? -7.561 1.608 15.726 1.00 94.50 206 GLN A O 1
ATOM 1587 N N . GLN A 1 207 ? -8.411 -0.459 15.710 1.00 94.06 207 GLN A N 1
ATOM 1588 C CA . GLN A 1 207 ? -9.712 -0.036 16.256 1.00 94.06 207 GLN A CA 1
ATOM 1589 C C . GLN A 1 207 ? -9.586 0.780 17.548 1.00 94.06 207 GLN A C 1
ATOM 1591 O O . GLN A 1 207 ? -10.321 1.743 17.729 1.00 94.06 207 GLN A O 1
ATOM 1596 N N . ASP A 1 208 ? -8.641 0.445 18.431 1.00 91.06 208 ASP A N 1
ATOM 1597 C CA . ASP A 1 208 ? -8.411 1.222 19.656 1.00 91.06 208 ASP A CA 1
ATOM 1598 C C . ASP A 1 208 ? -7.944 2.645 19.364 1.00 91.06 208 ASP A C 1
ATOM 1600 O O . ASP A 1 208 ? -8.435 3.595 19.973 1.00 91.06 208 ASP A O 1
ATOM 1604 N N . LEU A 1 209 ? -7.032 2.789 18.403 1.00 92.44 209 LEU A N 1
ATOM 1605 C CA . LEU A 1 209 ? -6.534 4.082 17.961 1.00 92.44 209 LEU A CA 1
ATOM 1606 C C . LEU A 1 209 ? -7.653 4.887 17.288 1.00 92.44 209 LEU A C 1
ATOM 1608 O O . LEU A 1 209 ? -7.846 6.052 17.608 1.00 92.44 209 LEU A O 1
ATOM 1612 N N . LEU A 1 210 ? -8.460 4.259 16.429 1.00 93.25 210 LEU A N 1
ATOM 1613 C CA . LEU A 1 210 ? -9.612 4.899 15.783 1.00 93.25 210 LEU A CA 1
ATOM 1614 C C . LEU A 1 210 ? -10.686 5.319 16.799 1.00 93.25 210 LEU A C 1
ATOM 1616 O O . LEU A 1 210 ? -11.271 6.398 16.695 1.00 93.25 210 LEU A O 1
ATOM 1620 N N . LEU A 1 211 ? -10.933 4.500 17.821 1.00 92.25 211 LEU A N 1
ATOM 1621 C CA . LEU A 1 211 ? -11.869 4.830 18.891 1.00 92.25 211 LEU A CA 1
ATOM 1622 C C . LEU A 1 211 ? -11.350 5.960 19.781 1.00 92.25 211 LEU A C 1
ATOM 1624 O O . LEU A 1 211 ? -12.166 6.755 20.245 1.00 92.25 211 LEU A O 1
ATOM 1628 N N . ALA A 1 212 ? -10.037 6.059 19.994 1.00 91.06 212 ALA A N 1
ATOM 1629 C CA . ALA A 1 212 ? -9.419 7.112 20.795 1.00 91.06 212 ALA A CA 1
ATOM 1630 C C . ALA A 1 212 ? -9.270 8.437 20.027 1.00 91.06 212 ALA A C 1
ATOM 1632 O O . ALA A 1 212 ? -9.652 9.490 20.535 1.00 91.06 212 ALA A O 1
ATOM 1633 N N . GLU A 1 213 ? -8.762 8.383 18.798 1.00 93.81 213 GLU A N 1
ATOM 1634 C CA . GLU A 1 213 ? -8.264 9.542 18.044 1.00 93.81 213 GLU A CA 1
ATOM 1635 C C . GLU A 1 213 ? -8.989 9.766 16.712 1.00 93.81 213 GLU A C 1
ATOM 1637 O O . GLU A 1 213 ? -8.891 10.844 16.134 1.00 93.81 213 GLU A O 1
ATOM 1642 N N . GLY A 1 214 ? -9.742 8.781 16.220 1.00 94.62 214 GLY A N 1
ATOM 1643 C CA . GLY A 1 214 ? -10.388 8.857 14.911 1.00 94.62 214 GLY A CA 1
ATOM 1644 C C . GLY A 1 214 ? -11.451 9.953 14.807 1.00 94.62 214 GLY A C 1
ATOM 1645 O O . GLY A 1 214 ? -11.967 10.465 15.805 1.00 94.62 214 GLY A O 1
ATOM 1646 N N . GLU A 1 215 ? -11.836 10.280 13.581 1.00 95.75 215 GLU A N 1
ATOM 1647 C CA . GLU A 1 215 ? -12.867 11.274 13.293 1.00 95.75 215 GLU A CA 1
ATOM 1648 C C . GLU A 1 215 ? -14.145 10.609 12.772 1.00 95.75 215 GLU A C 1
ATOM 1650 O O . GLU A 1 215 ? -14.105 9.620 12.040 1.00 95.75 215 GLU A O 1
ATOM 1655 N N . VAL A 1 216 ? -15.299 11.159 13.153 1.00 96.31 216 VAL A N 1
ATOM 1656 C CA . VAL A 1 216 ? -16.593 10.753 12.596 1.00 96.31 216 VAL A CA 1
ATOM 1657 C C . VAL A 1 216 ? -16.841 11.566 11.336 1.00 96.31 216 VAL A C 1
ATOM 1659 O O . VAL A 1 216 ? -16.902 12.796 11.394 1.00 96.31 216 VAL A O 1
ATOM 1662 N N . VAL A 1 217 ? -17.020 10.876 10.217 1.00 97.69 217 VAL A N 1
ATOM 1663 C CA . VAL A 1 217 ? -17.254 11.473 8.898 1.00 97.69 217 VAL A CA 1
ATOM 1664 C C . VAL A 1 21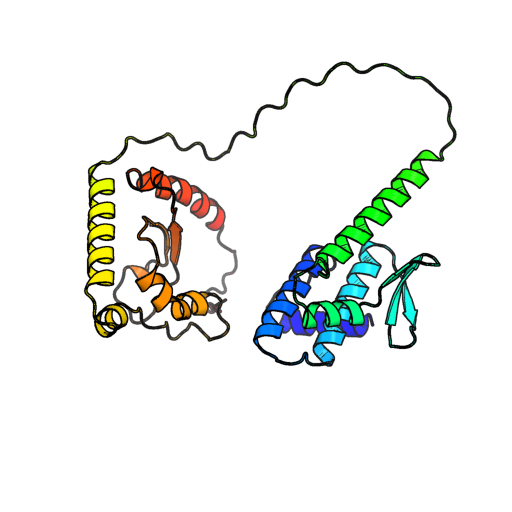7 ? -18.476 10.845 8.238 1.00 97.69 217 VAL A C 1
ATOM 1666 O O . VAL A 1 217 ? -18.853 9.713 8.554 1.00 97.69 217 VAL A O 1
ATOM 1669 N N . TRP A 1 218 ? -19.087 11.558 7.293 1.00 97.62 218 TRP A N 1
ATOM 1670 C CA . TRP A 1 218 ? -20.056 10.936 6.397 1.00 97.62 218 TRP A CA 1
ATOM 1671 C C . TRP A 1 218 ? -19.352 10.009 5.404 1.00 97.62 218 TRP A C 1
ATOM 1673 O O . TRP A 1 218 ? -18.272 10.308 4.892 1.00 97.62 218 TRP A O 1
ATOM 1683 N N . ALA A 1 219 ? -20.012 8.898 5.091 1.00 96.38 219 ALA A N 1
ATOM 1684 C CA . ALA A 1 219 ? -19.606 7.979 4.041 1.00 96.38 219 ALA A CA 1
ATOM 1685 C C . ALA A 1 219 ? -20.805 7.663 3.138 1.00 96.38 219 ALA A C 1
ATOM 1687 O O . ALA A 1 219 ? -21.935 7.524 3.606 1.00 96.38 219 ALA A O 1
ATOM 1688 N N . ALA A 1 220 ? -20.553 7.541 1.840 1.00 95.69 220 ALA A N 1
ATOM 1689 C CA . ALA A 1 220 ? -21.509 7.091 0.845 1.00 95.69 220 ALA A CA 1
ATOM 1690 C C . ALA A 1 220 ? -21.214 5.636 0.468 1.00 95.69 220 ALA A C 1
ATOM 1692 O O . ALA A 1 220 ? -20.098 5.299 0.068 1.00 95.69 220 ALA A O 1
ATOM 1693 N N . LEU A 1 221 ? -22.231 4.778 0.556 1.00 92.94 221 LEU A N 1
ATOM 1694 C CA . LEU A 1 221 ? -22.145 3.403 0.076 1.00 92.94 221 LEU A CA 1
ATOM 1695 C C . LEU A 1 221 ? -22.161 3.381 -1.451 1.00 92.94 221 LEU A C 1
ATOM 1697 O O . LEU A 1 221 ? -23.160 3.727 -2.078 1.00 92.94 221 LEU A O 1
ATOM 1701 N N . VAL A 1 222 ? -21.019 3.010 -2.030 1.00 91.88 222 VAL A N 1
ATOM 1702 C CA . VAL A 1 222 ? -20.799 2.955 -3.477 1.00 91.88 222 VAL A CA 1
ATOM 1703 C C . VAL A 1 222 ? -21.321 1.636 -4.015 1.00 91.88 222 VAL A C 1
ATOM 1705 O O . VAL A 1 222 ? -22.146 1.636 -4.916 1.00 91.88 222 VAL A O 1
ATOM 1708 N N . MET A 1 223 ? -20.869 0.518 -3.445 1.00 90.06 223 MET A N 1
ATOM 1709 C CA . MET A 1 223 ? -21.269 -0.835 -3.832 1.00 90.06 223 MET A CA 1
ATOM 1710 C C . MET A 1 223 ? -21.487 -1.681 -2.591 1.00 90.06 223 MET A C 1
ATOM 1712 O O . MET A 1 223 ? -20.743 -1.570 -1.624 1.00 90.06 223 MET A O 1
ATOM 1716 N N . ALA A 1 224 ? -22.480 -2.555 -2.636 1.00 90.38 224 ALA A N 1
ATOM 1717 C CA . ALA A 1 224 ? -22.684 -3.580 -1.627 1.00 90.38 224 ALA A CA 1
ATOM 1718 C C . ALA A 1 224 ? -23.350 -4.787 -2.269 1.00 90.38 224 ALA A C 1
ATOM 1720 O O . ALA A 1 224 ? -24.160 -4.643 -3.189 1.00 90.38 224 ALA A O 1
ATOM 1721 N N . ASN A 1 225 ? -23.031 -5.973 -1.760 1.00 87.75 225 ASN A N 1
ATOM 1722 C CA . ASN A 1 225 ? -23.836 -7.149 -2.045 1.00 87.75 225 ASN A CA 1
ATOM 1723 C C . ASN A 1 225 ? -25.247 -6.945 -1.459 1.00 87.75 225 ASN A C 1
ATOM 1725 O O . ASN A 1 225 ? -25.384 -6.454 -0.340 1.00 87.75 225 ASN A O 1
ATOM 1729 N N . GLN A 1 226 ? -26.299 -7.336 -2.185 1.00 89.00 226 GLN A N 1
ATOM 1730 C CA . GLN A 1 226 ? -27.682 -7.248 -1.700 1.00 89.00 226 GLN A CA 1
ATOM 1731 C C . GLN A 1 226 ? -27.897 -8.030 -0.392 1.00 89.00 226 GLN A C 1
ATOM 1733 O O . GLN A 1 226 ? -28.752 -7.657 0.411 1.00 89.00 226 GLN A O 1
ATOM 1738 N N . LEU A 1 227 ? -27.095 -9.074 -0.160 1.00 88.00 227 LEU A N 1
ATOM 1739 C CA . LEU A 1 227 ? -27.086 -9.850 1.079 1.00 88.00 227 LEU A CA 1
ATOM 1740 C C . LEU A 1 227 ? -26.702 -9.013 2.312 1.00 88.00 227 LEU A C 1
ATOM 1742 O O . LEU A 1 227 ? -27.172 -9.325 3.398 1.00 88.00 227 LEU A O 1
ATOM 1746 N N . LEU A 1 228 ? -25.963 -7.903 2.153 1.00 87.62 228 LEU A N 1
ATOM 1747 C CA . LEU A 1 228 ? -25.633 -6.977 3.250 1.00 87.62 228 LEU A CA 1
ATOM 1748 C C . LEU A 1 228 ? -26.888 -6.343 3.887 1.00 87.62 228 LEU A C 1
ATOM 1750 O O . LEU A 1 228 ? -26.844 -5.870 5.017 1.00 87.62 228 LEU A O 1
ATOM 1754 N N . PHE A 1 229 ? -28.010 -6.319 3.161 1.00 90.88 229 PHE A N 1
ATOM 1755 C CA . PHE A 1 229 ? -29.282 -5.752 3.622 1.00 90.88 229 PHE A CA 1
ATOM 1756 C C . PHE A 1 229 ? -30.281 -6.812 4.099 1.00 90.88 229 PHE A C 1
ATOM 1758 O O . PHE A 1 229 ? -31.449 -6.499 4.332 1.00 90.88 229 PHE A O 1
ATOM 1765 N N . GLN A 1 230 ? -29.850 -8.067 4.208 1.00 93.38 230 GLN A N 1
ATOM 1766 C CA . GLN A 1 230 ? -30.666 -9.182 4.669 1.00 93.38 230 GLN A CA 1
ATOM 1767 C C . GLN A 1 230 ? -30.054 -9.750 5.949 1.00 93.38 230 GLN A C 1
ATOM 1769 O O . GLN A 1 230 ? -28.849 -9.665 6.166 1.00 93.38 230 GLN A O 1
ATOM 1774 N N . ALA A 1 231 ? -30.885 -10.325 6.818 1.00 90.44 231 ALA A N 1
ATOM 1775 C CA . ALA A 1 231 ? -30.366 -11.044 7.973 1.00 90.44 231 ALA A CA 1
ATOM 1776 C C . ALA A 1 231 ? -29.561 -12.262 7.488 1.00 90.44 231 ALA A C 1
ATOM 1778 O O . ALA A 1 231 ? -30.076 -13.080 6.726 1.00 90.44 231 ALA A O 1
ATOM 1779 N N . GLY A 1 232 ? -28.312 -12.379 7.934 1.00 88.38 232 GLY A N 1
ATOM 1780 C CA . GLY A 1 232 ? -27.400 -13.446 7.539 1.00 88.38 232 GLY A CA 1
ATOM 1781 C C . GLY A 1 232 ? -26.286 -13.641 8.562 1.00 88.38 232 GLY A C 1
ATOM 1782 O O . GLY A 1 232 ? -26.079 -12.802 9.437 1.00 88.38 232 GLY A O 1
ATOM 1783 N N . HIS A 1 233 ? -25.593 -14.774 8.466 1.00 82.19 233 HIS A N 1
ATOM 1784 C CA . HIS A 1 233 ? -24.452 -15.114 9.327 1.00 82.19 233 HIS A CA 1
ATOM 1785 C C . HIS A 1 233 ? -23.099 -14.753 8.703 1.00 82.19 233 HIS A C 1
ATOM 1787 O O . HIS A 1 233 ? -22.063 -14.979 9.322 1.00 82.19 233 HIS A O 1
ATOM 1793 N N . GLU A 1 234 ? -23.110 -14.238 7.476 1.00 81.12 234 GLU A N 1
ATOM 1794 C CA . GLU A 1 234 ? -21.912 -13.940 6.704 1.00 81.12 234 GLU A CA 1
ATOM 1795 C C . GLU A 1 234 ? -21.772 -12.433 6.511 1.00 81.12 234 GLU A C 1
ATOM 1797 O O . GLU A 1 234 ? -22.723 -11.748 6.124 1.00 81.12 234 GLU A O 1
ATOM 1802 N N . ASP A 1 235 ? -20.561 -11.929 6.732 1.00 82.06 235 ASP A N 1
ATOM 1803 C CA . ASP A 1 235 ? -20.206 -10.574 6.339 1.00 82.06 235 ASP A CA 1
ATOM 1804 C C . ASP A 1 235 ? -20.090 -10.498 4.818 1.00 82.06 235 ASP A C 1
ATOM 1806 O O . ASP A 1 235 ? -19.487 -11.353 4.166 1.00 82.06 235 ASP A O 1
ATOM 1810 N N . CYS A 1 236 ? -20.648 -9.440 4.242 1.00 83.69 236 CYS A N 1
ATOM 1811 C CA . CYS A 1 236 ? -20.596 -9.203 2.809 1.00 83.69 236 CYS A CA 1
ATOM 1812 C C . CYS A 1 236 ? -19.690 -8.010 2.491 1.00 83.69 236 CYS A C 1
ATOM 1814 O O . CYS A 1 236 ? -19.736 -7.001 3.197 1.00 83.69 236 CYS A O 1
ATOM 1816 N N . PRO A 1 237 ? -18.905 -8.065 1.401 1.00 81.38 237 PRO A N 1
ATOM 1817 C CA . PRO A 1 237 ? -18.073 -6.940 1.013 1.00 81.38 237 PRO A CA 1
ATOM 1818 C C . PRO A 1 237 ? -18.933 -5.736 0.609 1.00 81.38 237 PRO A C 1
ATOM 1820 O O . PRO A 1 237 ? -19.969 -5.862 -0.057 1.00 81.38 237 PRO A O 1
ATOM 1823 N N . GLY A 1 238 ? -18.453 -4.553 0.984 1.00 88.62 238 GLY A N 1
ATOM 1824 C CA . GLY A 1 238 ? -19.002 -3.265 0.591 1.00 88.62 238 GLY A CA 1
ATOM 1825 C C . GLY A 1 238 ? -17.884 -2.280 0.269 1.00 88.62 238 GLY A C 1
ATOM 1826 O O . GLY A 1 238 ? -16.794 -2.349 0.831 1.00 88.62 238 GLY A O 1
ATOM 1827 N N . LEU A 1 239 ? -18.157 -1.360 -0.649 1.00 88.75 239 LEU A N 1
ATOM 1828 C CA . LEU A 1 239 ? -17.279 -0.256 -1.004 1.00 88.75 239 LEU A CA 1
ATOM 1829 C C . LEU A 1 239 ? -17.909 1.044 -0.513 1.00 88.75 239 LEU A C 1
ATOM 1831 O O . LEU A 1 239 ? -19.013 1.402 -0.931 1.00 88.75 239 LEU A O 1
ATOM 1835 N N . LEU A 1 240 ? -17.189 1.757 0.346 1.00 93.31 240 LEU A N 1
ATOM 1836 C CA . LEU A 1 240 ? -17.570 3.064 0.870 1.00 93.31 240 LEU A CA 1
ATOM 1837 C C . LEU A 1 240 ? -16.661 4.144 0.273 1.00 93.31 240 LEU A C 1
ATOM 1839 O O . LEU A 1 240 ? -15.459 3.938 0.121 1.00 93.31 240 LEU A O 1
ATOM 1843 N N . ALA A 1 241 ? -17.229 5.309 -0.020 1.00 93.94 241 ALA A N 1
ATOM 1844 C CA . ALA A 1 241 ? -16.489 6.536 -0.284 1.00 93.94 241 ALA A CA 1
ATOM 1845 C C . ALA A 1 241 ? -16.725 7.492 0.883 1.00 93.94 241 ALA A C 1
ATOM 1847 O O . ALA A 1 241 ? -17.872 7.741 1.241 1.00 93.94 241 ALA A O 1
ATOM 1848 N N . TYR A 1 242 ? -15.665 8.030 1.473 1.00 96.25 242 TYR A N 1
ATOM 1849 C CA . TYR A 1 242 ? -15.750 8.991 2.572 1.00 96.25 242 TYR A CA 1
ATOM 1850 C C . TYR A 1 242 ? -14.845 10.192 2.301 1.00 96.25 242 TYR A C 1
ATOM 1852 O O . TYR A 1 242 ? -13.966 10.136 1.440 1.00 96.25 242 TYR A O 1
ATOM 1860 N N . SER A 1 243 ? -15.079 11.286 3.022 1.00 95.75 243 SER A N 1
ATOM 1861 C CA . SER A 1 243 ? -14.237 12.480 2.976 1.00 95.75 243 SER A CA 1
ATOM 1862 C C . SER A 1 243 ? -14.104 13.072 4.373 1.00 95.75 243 SER A C 1
ATOM 1864 O O . SER A 1 243 ? -15.072 13.080 5.128 1.00 95.75 243 SER A O 1
ATOM 1866 N N . THR A 1 244 ? -12.913 13.569 4.701 1.00 96.38 244 THR A N 1
ATOM 1867 C CA . THR A 1 244 ? -12.631 14.320 5.937 1.00 96.38 244 THR A CA 1
ATOM 1868 C C . THR A 1 244 ? -12.803 15.828 5.749 1.00 96.38 244 THR A C 1
ATOM 1870 O O . THR A 1 244 ? -12.543 16.596 6.665 1.00 96.38 244 THR A O 1
ATOM 1873 N N . ASP A 1 245 ? -13.179 16.280 4.549 1.00 96.69 245 ASP A N 1
ATOM 1874 C CA . ASP A 1 245 ? -13.413 17.697 4.286 1.00 96.69 245 ASP A CA 1
ATOM 1875 C C . ASP A 1 245 ? -14.749 18.137 4.925 1.00 96.69 245 ASP A C 1
ATOM 1877 O O . ASP A 1 245 ? -15.801 17.606 4.534 1.00 96.69 245 ASP A O 1
ATOM 1881 N N . PRO A 1 246 ? -14.746 19.128 5.846 1.00 96.38 246 PRO A N 1
ATOM 1882 C CA . PRO A 1 246 ? -15.958 19.653 6.481 1.00 96.38 246 PRO A CA 1
ATOM 1883 C C . PRO A 1 246 ? -17.013 20.154 5.489 1.00 96.38 246 PRO A C 1
ATOM 1885 O O . PRO A 1 246 ? -18.193 20.261 5.825 1.00 96.38 246 PRO A O 1
ATOM 1888 N N . TYR A 1 247 ? -16.626 20.438 4.241 1.00 96.38 247 TYR A N 1
ATOM 1889 C CA . TYR A 1 247 ? -17.551 20.748 3.155 1.00 96.38 247 TYR A CA 1
ATOM 1890 C C . TYR A 1 247 ? -18.696 19.728 3.026 1.00 96.38 247 TYR A C 1
ATOM 1892 O O . TYR A 1 247 ? -19.845 20.118 2.770 1.00 96.38 247 TYR A O 1
ATOM 1900 N N . PHE A 1 248 ? -18.395 18.438 3.223 1.00 97.00 248 PHE A N 1
ATOM 1901 C CA . PHE A 1 248 ? -19.360 17.347 3.086 1.00 97.00 248 PHE A CA 1
ATOM 1902 C C . PHE A 1 248 ? -20.238 17.139 4.322 1.00 97.00 248 PHE A C 1
ATOM 1904 O O . PHE A 1 248 ? -21.246 16.440 4.213 1.00 97.00 248 PHE A O 1
ATOM 1911 N N . ASP A 1 249 ? -19.948 17.782 5.456 1.00 97.81 249 ASP A N 1
ATOM 1912 C CA . ASP A 1 249 ? -20.760 17.665 6.677 1.00 97.81 249 ASP A CA 1
ATOM 1913 C C . ASP A 1 249 ? -22.206 18.116 6.441 1.00 97.81 249 ASP A C 1
ATOM 1915 O O . ASP A 1 249 ? -23.153 17.476 6.902 1.00 97.81 249 ASP A O 1
ATOM 1919 N N . ALA A 1 250 ? -22.368 19.186 5.657 1.00 97.50 250 ALA A N 1
ATOM 1920 C CA . ALA A 1 250 ? -23.661 19.709 5.227 1.00 97.50 250 ALA A CA 1
ATOM 1921 C C . ALA A 1 250 ? -24.097 19.196 3.843 1.00 97.50 250 ALA A C 1
ATOM 1923 O O . ALA A 1 250 ? -25.162 19.569 3.363 1.00 97.50 250 ALA A O 1
ATOM 1924 N N . ARG A 1 251 ? -23.276 18.400 3.143 1.00 97.12 251 ARG A N 1
ATOM 1925 C CA . ARG A 1 251 ? -23.543 17.968 1.754 1.00 97.12 251 ARG A CA 1
ATOM 1926 C C . ARG A 1 251 ? -23.223 16.489 1.494 1.00 97.12 251 ARG A C 1
ATOM 1928 O O . ARG A 1 251 ? -22.553 16.161 0.513 1.00 97.12 251 ARG A O 1
ATOM 1935 N N . PRO A 1 252 ? -23.718 15.549 2.318 1.00 96.12 252 PRO A N 1
ATOM 1936 C CA . PRO A 1 252 ? -23.403 14.127 2.150 1.00 96.12 252 PRO A CA 1
ATOM 1937 C C . PRO A 1 252 ? -23.937 13.537 0.832 1.00 96.12 252 PRO A C 1
ATOM 1939 O O . PRO A 1 252 ? -23.382 12.578 0.299 1.00 96.12 252 PRO A O 1
ATOM 1942 N N . HIS A 1 253 ? -24.982 14.127 0.249 1.00 94.94 253 HIS A N 1
ATOM 1943 C CA . HIS A 1 253 ? -25.503 13.735 -1.063 1.00 94.94 253 HIS A CA 1
ATOM 1944 C C . HIS A 1 253 ? -24.507 14.014 -2.205 1.00 94.94 253 HIS A C 1
ATOM 1946 O O . HIS A 1 253 ? -24.521 13.309 -3.215 1.00 94.94 253 HIS A O 1
ATOM 1952 N N . GLU A 1 254 ? -23.612 15.000 -2.067 1.00 94.94 254 GLU A N 1
ATOM 1953 C CA . GLU A 1 254 ? -22.581 15.257 -3.076 1.00 94.94 254 GLU A CA 1
ATOM 1954 C C . GLU A 1 254 ? -21.526 14.159 -3.062 1.00 94.94 254 GLU A C 1
ATOM 1956 O O . GLU A 1 254 ? -21.103 13.708 -4.122 1.00 94.94 254 GLU A O 1
ATOM 1961 N N . LEU A 1 255 ? -21.181 13.643 -1.882 1.00 93.62 255 LEU A N 1
ATOM 1962 C CA . LEU A 1 255 ? -20.309 12.480 -1.743 1.00 93.62 255 LEU A CA 1
ATOM 1963 C C . LEU A 1 255 ? -20.898 11.256 -2.466 1.00 93.62 255 LEU A C 1
ATOM 1965 O O . LEU A 1 255 ? -20.195 10.546 -3.186 1.00 93.62 255 LEU A O 1
ATOM 1969 N N . GLN A 1 256 ? -22.216 11.058 -2.366 1.00 92.56 256 GLN A N 1
ATOM 1970 C CA . GLN A 1 256 ? -22.926 10.030 -3.131 1.00 92.56 256 GLN A CA 1
ATOM 1971 C C . GLN A 1 256 ? -22.896 10.304 -4.645 1.00 92.56 256 GLN A C 1
ATOM 1973 O O . GLN A 1 256 ? -22.734 9.379 -5.447 1.00 92.56 256 GLN A O 1
ATOM 1978 N N . ALA A 1 257 ? -23.024 11.565 -5.061 1.00 92.50 257 ALA A N 1
ATOM 1979 C CA . ALA A 1 257 ? -22.907 11.948 -6.464 1.00 92.50 257 ALA A CA 1
ATOM 1980 C C . ALA A 1 257 ? -21.485 11.719 -7.015 1.00 92.50 257 ALA A C 1
ATOM 1982 O O . ALA A 1 257 ? -21.361 11.285 -8.160 1.00 92.50 257 ALA A O 1
ATOM 1983 N N . ILE A 1 258 ? -20.437 11.924 -6.203 1.00 90.88 258 ILE A N 1
ATOM 1984 C CA . ILE A 1 258 ? -19.033 11.595 -6.526 1.00 90.88 258 ILE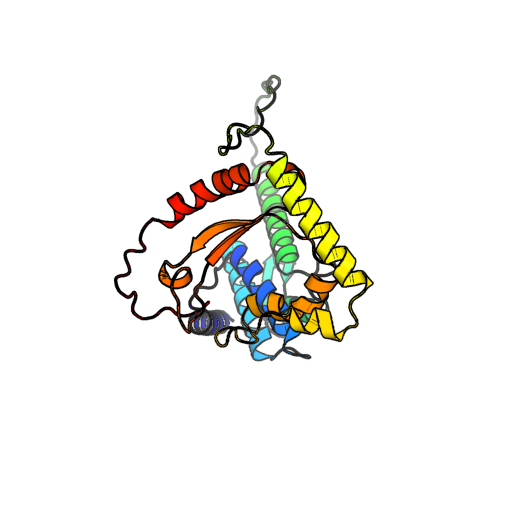 A CA 1
ATOM 1985 C C . ILE A 1 258 ? -18.846 10.083 -6.656 1.00 90.88 258 ILE A C 1
ATOM 1987 O O . ILE A 1 258 ? -18.136 9.622 -7.548 1.00 90.88 258 ILE A O 1
ATOM 1991 N N . ALA A 1 259 ? -19.497 9.302 -5.795 1.00 90.62 259 ALA A N 1
ATOM 1992 C CA . ALA A 1 259 ? -19.426 7.846 -5.819 1.00 90.62 259 ALA A CA 1
ATOM 1993 C C . ALA A 1 259 ? -20.118 7.225 -7.047 1.00 90.62 259 ALA A C 1
ATOM 1995 O O . ALA A 1 259 ? -19.665 6.212 -7.580 1.00 90.62 259 ALA A O 1
ATOM 1996 N N . ARG A 1 260 ? -21.210 7.826 -7.535 1.00 88.44 260 ARG A N 1
ATOM 1997 C CA . ARG A 1 260 ? -22.053 7.251 -8.600 1.00 88.44 260 ARG A CA 1
ATOM 1998 C C . ARG A 1 260 ? -21.310 6.953 -9.922 1.00 88.44 260 ARG A C 1
ATOM 2000 O O . ARG A 1 260 ? -21.604 5.923 -10.526 1.00 88.44 260 ARG A O 1
ATOM 2007 N N . PRO A 1 261 ? -20.374 7.782 -10.419 1.00 86.31 261 PRO A N 1
ATOM 2008 C CA . PRO A 1 261 ? -19.555 7.433 -11.579 1.00 86.31 261 PRO A CA 1
ATOM 2009 C C . PRO A 1 261 ? -18.740 6.144 -11.419 1.00 86.31 261 PRO A C 1
ATOM 2011 O O . PRO A 1 261 ? -18.618 5.401 -12.391 1.00 86.31 261 PRO A O 1
ATOM 2014 N N . TYR A 1 262 ? -18.233 5.842 -10.218 1.00 82.31 262 TYR A N 1
ATOM 2015 C CA . TYR A 1 262 ? -17.425 4.638 -9.981 1.00 82.31 262 TYR A CA 1
ATOM 2016 C C . TYR A 1 262 ? -18.223 3.352 -10.222 1.00 82.31 262 TYR A C 1
ATOM 2018 O O . TYR A 1 262 ? -17.701 2.411 -10.819 1.00 82.31 262 TYR A O 1
ATOM 2026 N N . LEU A 1 263 ? -19.513 3.351 -9.867 1.00 77.06 263 LEU A N 1
ATOM 2027 C CA . LEU A 1 263 ? -20.430 2.245 -10.151 1.00 77.06 263 LEU A CA 1
ATOM 2028 C C . LEU A 1 263 ? -20.517 1.921 -11.644 1.00 77.06 263 LEU A C 1
ATOM 2030 O O . LEU A 1 263 ? -20.482 0.757 -12.035 1.00 77.06 263 LEU A O 1
ATOM 2034 N N . ARG A 1 264 ? -20.629 2.949 -12.494 1.00 75.81 264 ARG A N 1
ATOM 2035 C CA . ARG A 1 264 ? -20.828 2.757 -13.939 1.00 75.81 264 ARG A CA 1
ATOM 2036 C C . ARG A 1 264 ? -19.624 2.100 -14.600 1.00 75.81 264 ARG A C 1
ATOM 2038 O O . ARG A 1 264 ? -19.804 1.277 -15.488 1.00 75.81 264 ARG A O 1
ATOM 2045 N N . THR A 1 265 ? -18.422 2.443 -14.149 1.00 75.50 265 THR A N 1
ATOM 2046 C CA . THR A 1 265 ? -17.178 1.900 -14.705 1.00 75.50 265 THR A CA 1
ATOM 2047 C C . THR A 1 265 ? -16.939 0.453 -14.275 1.00 75.50 265 THR A C 1
ATOM 2049 O O . THR A 1 265 ? -16.382 -0.314 -15.047 1.00 75.50 265 THR A O 1
ATOM 2052 N N . GLN A 1 266 ? -17.378 0.060 -13.073 1.00 65.81 266 GLN A N 1
ATOM 2053 C CA . GLN A 1 266 ? -17.197 -1.308 -12.563 1.00 65.81 266 GLN A CA 1
ATOM 2054 C C . GLN A 1 266 ? -18.329 -2.271 -12.947 1.00 65.81 266 GLN A C 1
ATOM 2056 O O . GLN A 1 266 ? -18.175 -3.480 -12.821 1.00 65.81 266 GLN A O 1
ATOM 2061 N N . SER A 1 267 ? -19.452 -1.757 -13.457 1.00 56.41 267 SER A N 1
ATOM 2062 C CA . SER A 1 267 ? -20.590 -2.575 -13.902 1.00 56.41 267 SER A CA 1
ATOM 2063 C C . SER A 1 267 ? -20.383 -3.228 -15.276 1.00 56.41 267 SER A C 1
ATOM 2065 O O . SER A 1 267 ? -21.307 -3.855 -15.795 1.00 56.41 267 SER A O 1
ATOM 2067 N N . THR A 1 268 ? -19.198 -3.119 -15.889 1.00 52.81 268 THR A N 1
ATOM 2068 C CA . THR A 1 268 ? -18.830 -4.026 -16.980 1.00 52.81 268 THR A CA 1
ATOM 2069 C C . THR A 1 268 ? -18.642 -5.410 -16.378 1.00 52.81 268 THR A C 1
ATOM 2071 O O . THR A 1 268 ? -17.598 -5.701 -15.799 1.00 52.81 268 THR A O 1
ATOM 2074 N N . VAL A 1 269 ? -19.698 -6.220 -16.465 1.00 49.41 269 VAL A N 1
ATOM 2075 C CA . VAL A 1 269 ? -19.720 -7.633 -16.084 1.00 49.41 269 VAL A CA 1
ATOM 2076 C C . VAL A 1 269 ? -18.417 -8.276 -16.563 1.00 49.41 269 VAL A C 1
ATOM 2078 O O . VAL A 1 269 ? -18.192 -8.315 -17.775 1.00 49.41 269 VAL A O 1
ATOM 2081 N N . PRO A 1 270 ? -17.538 -8.759 -15.666 1.00 52.69 270 PRO A N 1
ATOM 2082 C CA . PRO A 1 270 ? -16.520 -9.700 -16.087 1.00 52.69 270 PRO A CA 1
ATOM 2083 C C . PRO A 1 270 ? -17.287 -10.871 -16.695 1.00 52.69 270 PRO A C 1
ATOM 2085 O O . PRO A 1 270 ? -18.113 -11.476 -16.014 1.00 52.69 270 PRO A O 1
ATOM 2088 N N . GLU A 1 271 ? -17.062 -11.181 -17.969 1.00 48.25 271 GLU A N 1
ATOM 2089 C CA . GLU A 1 271 ? -17.693 -12.298 -18.694 1.00 48.25 271 GLU A CA 1
ATOM 2090 C C . GLU A 1 271 ? -17.326 -13.685 -18.120 1.00 48.25 271 GLU A C 1
ATOM 2092 O O . GLU A 1 271 ? -17.497 -14.719 -18.763 1.00 48.25 271 GLU A O 1
ATOM 2097 N N . ASP A 1 272 ? -16.826 -13.732 -16.889 1.00 44.75 272 ASP A N 1
ATOM 2098 C CA . ASP A 1 272 ? -16.397 -14.941 -16.229 1.00 44.75 272 ASP A CA 1
ATOM 2099 C C . ASP A 1 272 ? -17.593 -15.597 -15.524 1.00 44.75 272 ASP A C 1
ATOM 2101 O O . ASP A 1 272 ? -17.943 -15.317 -14.376 1.00 44.75 272 ASP A O 1
ATOM 2105 N N . ARG A 1 273 ? -18.241 -16.514 -16.251 1.00 43.16 273 ARG A N 1
ATOM 2106 C CA . ARG A 1 273 ? -19.335 -17.395 -15.796 1.00 43.16 273 ARG A CA 1
ATOM 2107 C C . ARG A 1 273 ? -18.966 -18.331 -14.628 1.00 43.16 273 ARG A C 1
ATOM 2109 O O . ARG A 1 273 ? -19.784 -19.161 -14.243 1.00 43.16 273 ARG A O 1
ATOM 2116 N N . ASN A 1 274 ? -17.789 -18.196 -14.019 1.00 45.06 274 ASN A N 1
ATOM 2117 C CA . ASN A 1 274 ? -17.305 -19.042 -12.924 1.00 45.06 274 ASN A CA 1
ATOM 2118 C C . ASN A 1 274 ? -17.552 -18.466 -11.515 1.00 45.06 274 ASN A C 1
ATOM 2120 O O . ASN A 1 274 ? -16.801 -18.747 -10.580 1.00 45.06 274 ASN A O 1
ATOM 2124 N N . CYS A 1 275 ? -18.641 -17.717 -11.322 1.00 40.12 275 CYS A N 1
ATOM 2125 C CA . CYS A 1 275 ? -19.032 -17.074 -10.056 1.00 40.12 275 CYS A CA 1
ATOM 2126 C C . CYS A 1 275 ? -19.485 -18.048 -8.931 1.00 40.12 275 CYS A C 1
ATOM 2128 O O . CYS A 1 275 ? -20.381 -17.742 -8.151 1.00 40.12 275 CYS A O 1
ATOM 2130 N N . GLY A 1 276 ? -18.871 -19.232 -8.840 1.00 33.22 276 GLY A N 1
ATOM 2131 C CA . GLY A 1 276 ? -19.016 -20.191 -7.737 1.00 33.22 276 GLY A CA 1
ATOM 2132 C C . GLY A 1 276 ? -17.794 -20.276 -6.813 1.00 33.22 276 GLY A C 1
ATOM 2133 O O . GLY A 1 276 ? -17.775 -21.092 -5.896 1.00 33.22 276 GLY A O 1
ATOM 2134 N N . ARG A 1 277 ? -16.750 -19.470 -7.037 1.00 38.34 277 ARG A N 1
ATOM 2135 C CA . ARG A 1 277 ? -15.555 -19.438 -6.179 1.00 38.34 277 ARG A CA 1
ATOM 2136 C C . ARG A 1 277 ? -15.050 -18.010 -6.024 1.00 38.34 277 ARG A C 1
ATOM 2138 O O . ARG A 1 277 ? -14.098 -17.596 -6.676 1.00 38.34 277 ARG A O 1
ATOM 2145 N N . TRP A 1 278 ? -15.682 -17.260 -5.131 1.00 33.69 278 TRP A N 1
ATOM 2146 C CA . TRP A 1 278 ? -15.078 -16.040 -4.610 1.00 33.69 278 TRP A CA 1
ATOM 2147 C C . TRP A 1 278 ? -13.848 -16.443 -3.789 1.00 33.69 278 TRP A C 1
ATOM 2149 O O . TRP A 1 278 ? -13.972 -17.043 -2.724 1.00 33.69 278 TRP A O 1
ATOM 2159 N N . ARG A 1 279 ? -12.648 -16.190 -4.322 1.00 31.39 279 ARG A N 1
ATOM 2160 C CA . ARG A 1 279 ? -11.431 -16.135 -3.509 1.00 31.39 279 ARG A CA 1
ATOM 2161 C C . ARG A 1 279 ? -11.366 -14.729 -2.924 1.00 31.39 279 ARG A C 1
ATOM 2163 O O . ARG A 1 279 ? -11.362 -13.762 -3.681 1.00 31.39 279 ARG A O 1
ATOM 2170 N N . ALA A 1 280 ? -11.382 -14.646 -1.596 1.00 35.44 280 ALA A N 1
ATOM 2171 C CA . ALA A 1 280 ? -11.032 -13.431 -0.876 1.00 35.44 280 ALA A CA 1
ATOM 2172 C C . ALA A 1 280 ? -9.604 -13.007 -1.266 1.00 35.44 280 ALA A C 1
ATOM 2174 O O . ALA A 1 280 ? -8.763 -13.872 -1.538 1.00 35.44 280 ALA A O 1
ATOM 2175 N N . TRP A 1 281 ? -9.416 -11.694 -1.391 1.00 35.34 281 TRP A N 1
ATOM 2176 C CA . TRP A 1 281 ? -8.201 -11.023 -1.855 1.00 35.34 281 TRP A CA 1
ATOM 2177 C C . TRP A 1 281 ? -7.011 -11.232 -0.917 1.00 35.34 281 TRP A C 1
ATOM 2179 O O . TRP A 1 281 ? -7.239 -11.423 0.295 1.00 35.34 281 TRP A O 1
#

Foldseek 3Di:
DQVLLVVLQVVVCVVPVDGQDLELVNQVVLLVVLVLVLVVDVDDDPSSLVNSLNSLLSSCCVVQVWDWDADPVGIWTHNDPPDIDRSSVLSRVCNVVPPPDQSGSSSVRVVSVVVSVVVVVVVVVPDDDDDDDDDDDDDDDDDDDDDPDPDPDDDFAVVLLVVQVVVQVVLVVCLVPDDPVVLVVVQDDDFPPQDPSHPCVVCNVCSSVCSNPNGRWQKDWLDWDPCCVPDDPHDTDTDIQTDPPSSCSRPVVVSNSVSPVVNVVVPPPPPPPPVPDDDDD

Sequence (281 aa):
MAAMAEDFRRAFEAQLGRQLPCDGNGVRVLEQIIEEQRLQFEAPPQKMLMGIAAVLGEILVRQFGATWISHKDGYAVRFEANSGVVPLERVARQWDKGGAGGNTLSALFETIRQRKAGANADARTQTPASQAVDAQAPQAASPAPSSRFRIAAQVPDTQMAQLIEKTRSKIAGLRQTAATGTLKRMRAENPTWVTYRDPLHEVSRQQDLLLAEGEVVWAALVMANQLLFQAGHEDCPGLLAYSTDPYFDARPHELQAIARPYLRTQSTVPEDRNCGRWRAW